Protein AF-0000000086182953 (afdb_homodimer)

Nearest PDB structures (foldseek):
  7ds0-assembly1_A  TM=6.498E-01  e=1.836E-12  Aspergillus oryzae RIB40
  7ds1-assembly1_A  TM=6.537E-01  e=2.726E-12  Aspergillus oryzae RIB40
  7drz-assembly1_A  TM=6.415E-01  e=4.617E-12  Aspergillus oryzae RIB40
  1vkm-assembly1_A  TM=1.948E-01  e=6.658E+00  Thermotoga maritima MSB8
  7ds0-assembly1_A  TM=6.497E-01  e=3.103E-12  Aspergillus oryzae RIB40

InterPro domains:
  IPR002125 Cytidine and deoxycytidylate deaminase domain [PF00383] (14-127)
  IPR002125 Cytidine and deoxycytidylate deaminase domain [PS51747] (12-150)
  IPR016193 Cytidine deaminase-like [SSF53927] (14-157)

Organism: Rhodotorula mucilaginosa (NCBI:txid5537)

Structure (mmCIF, N/CA/C/O backbone):
data_AF-0000000086182953-model_v1
#
loop_
_entity.id
_entity.type
_entity.pdbx_description
1 polymer 'DRAP deaminase'
#
loop_
_atom_site.group_PDB
_atom_site.id
_atom_site.type_symbol
_atom_site.label_atom_id
_atom_site.label_alt_id
_atom_site.label_comp_id
_atom_site.label_asym_id
_atom_site.label_entity_id
_atom_site.label_seq_id
_atom_site.pdbx_PDB_ins_code
_atom_site.Cartn_x
_atom_site.Cartn_y
_atom_site.Cartn_z
_atom_site.occupancy
_atom_site.B_iso_or_equiv
_atom_site.auth_seq_id
_atom_site.auth_comp_id
_atom_site.auth_asym_id
_atom_site.auth_atom_id
_atom_site.pdbx_PDB_model_num
ATOM 1 N N . MET A 1 1 ? -21.422 11.023 -8.141 1 30.59 1 MET A N 1
ATOM 2 C CA . MET A 1 1 ? -20.547 12.062 -8.688 1 30.59 1 MET A CA 1
ATOM 3 C C . MET A 1 1 ? -19.078 11.703 -8.492 1 30.59 1 MET A C 1
ATOM 5 O O . MET A 1 1 ? -18.688 11.297 -7.406 1 30.59 1 MET A O 1
ATOM 9 N N . ALA A 1 2 ? -18.328 11.5 -9.422 1 41.31 2 ALA A N 1
ATOM 10 C CA . ALA A 1 2 ? -16.906 11.164 -9.367 1 41.31 2 ALA A CA 1
ATOM 11 C C . ALA A 1 2 ? -16.172 12.086 -8.391 1 41.31 2 ALA A C 1
ATOM 13 O O . ALA A 1 2 ? -16.469 13.281 -8.305 1 41.31 2 ALA A O 1
ATOM 14 N N . PRO A 1 3 ? -15.688 11.453 -7.328 1 55.66 3 PRO A N 1
ATOM 15 C CA . PRO A 1 3 ? -15.117 12.391 -6.359 1 55.66 3 PRO A CA 1
ATOM 16 C C . PRO A 1 3 ? -14.297 13.492 -7.023 1 55.66 3 PRO A C 1
ATOM 18 O O . PRO A 1 3 ? -13.625 13.25 -8.031 1 55.66 3 PRO A O 1
ATOM 21 N N . HIS A 1 4 ? -14.773 14.734 -7.051 1 68.12 4 HIS A N 1
ATOM 22 C CA . HIS A 1 4 ? -14.062 15.891 -7.586 1 68.12 4 HIS A CA 1
ATOM 23 C C . HIS A 1 4 ? -12.617 15.914 -7.113 1 68.12 4 HIS A C 1
ATOM 25 O O . HIS A 1 4 ? -12.336 15.633 -5.945 1 68.12 4 HIS A O 1
ATOM 31 N N . PRO A 1 5 ? -11.789 16.078 -8.102 1 81.88 5 PRO A N 1
ATOM 32 C CA . PRO A 1 5 ? -10.375 16.156 -7.727 1 81.88 5 PRO A CA 1
ATOM 33 C C . PRO A 1 5 ? -10.102 17.266 -6.711 1 81.88 5 PRO A C 1
ATOM 35 O O . PRO A 1 5 ? -10.812 18.281 -6.688 1 81.88 5 PRO A O 1
ATOM 38 N N . THR A 1 6 ? -9.273 17.141 -5.859 1 88.69 6 THR A N 1
ATOM 39 C CA . THR A 1 6 ? -8.867 18.125 -4.871 1 88.69 6 THR A CA 1
ATOM 40 C C . THR A 1 6 ? -8.25 19.344 -5.555 1 88.69 6 THR A C 1
ATOM 42 O O . THR A 1 6 ? -7.395 19.203 -6.43 1 88.69 6 THR A O 1
ATOM 45 N N . PRO A 1 7 ? -8.75 20.578 -5.273 1 93.94 7 PRO A N 1
ATOM 46 C CA . PRO A 1 7 ? -8.156 21.766 -5.887 1 93.94 7 PRO A CA 1
ATOM 47 C C . PRO A 1 7 ? -6.676 21.938 -5.555 1 93.94 7 PRO A C 1
ATOM 49 O O . PRO A 1 7 ? -6.219 21.469 -4.508 1 93.94 7 PRO A O 1
ATOM 52 N N . THR A 1 8 ? -5.945 22.688 -6.465 1 94.62 8 THR A N 1
ATOM 53 C CA . THR A 1 8 ? -4.52 22.922 -6.273 1 94.62 8 THR A CA 1
ATOM 54 C C . THR A 1 8 ? -4.25 24.391 -5.953 1 94.62 8 THR A C 1
ATOM 56 O O . THR A 1 8 ? -5.09 25.25 -6.219 1 94.62 8 THR A O 1
ATOM 59 N N . THR A 1 9 ? -3.18 24.656 -5.281 1 95.88 9 THR A N 1
ATOM 60 C CA . THR A 1 9 ? -2.693 26.016 -5.062 1 95.88 9 THR A CA 1
ATOM 61 C C . THR A 1 9 ? -1.19 26.109 -5.312 1 95.88 9 THR A C 1
ATOM 63 O O . THR A 1 9 ? -0.458 25.141 -5.055 1 95.88 9 THR A O 1
ATOM 66 N N . SER A 1 10 ? -0.724 27.266 -5.832 1 95 10 SER A N 1
ATOM 67 C CA . SER A 1 10 ? 0.688 27.469 -6.137 1 95 10 SER A CA 1
ATOM 68 C C . SER A 1 10 ? 1.216 28.75 -5.5 1 95 10 SER A C 1
ATOM 70 O O . SER A 1 10 ? 2.281 29.234 -5.875 1 95 10 SER A O 1
ATOM 72 N N . ALA A 1 11 ? 0.406 29.312 -4.598 1 95.19 11 ALA A N 1
ATOM 73 C CA . ALA A 1 11 ? 0.89 30.516 -3.936 1 95.19 11 ALA A CA 1
ATOM 74 C C . ALA A 1 11 ? 2.23 30.266 -3.248 1 95.19 11 ALA A C 1
ATOM 76 O O . ALA A 1 11 ? 2.412 29.234 -2.588 1 95.19 11 ALA A O 1
ATOM 77 N N . PRO A 1 12 ? 3.176 31.172 -3.387 1 94.88 12 PRO A N 1
ATOM 78 C CA . PRO A 1 12 ? 4.539 30.953 -2.891 1 94.88 12 PRO A CA 1
ATOM 79 C C . PRO A 1 12 ? 4.578 30.641 -1.398 1 94.88 12 PRO A C 1
ATOM 81 O O . PRO A 1 12 ? 5.418 29.859 -0.954 1 94.88 12 PRO A O 1
ATOM 84 N N . GLU A 1 13 ? 3.701 31.25 -0.616 1 95 13 GLU A N 1
ATOM 85 C CA . GLU A 1 13 ? 3.699 31 0.822 1 95 13 GLU A CA 1
ATOM 86 C C . GLU A 1 13 ? 3.352 29.531 1.125 1 95 13 GLU A C 1
ATOM 88 O O . GLU A 1 13 ? 3.912 28.938 2.045 1 95 13 GLU A O 1
ATOM 93 N N . HIS A 1 14 ? 2.402 29 0.358 1 96.94 14 HIS A N 1
ATOM 94 C CA . HIS A 1 14 ? 2.01 27.609 0.569 1 96.94 14 HIS A CA 1
ATOM 95 C C . HIS A 1 14 ? 3.121 26.656 0.148 1 96.94 14 HIS A C 1
ATOM 97 O O . HIS A 1 14 ? 3.342 25.625 0.796 1 96.94 14 HIS A O 1
ATOM 103 N N . VAL A 1 15 ? 3.809 27.031 -0.915 1 96.5 15 VAL A N 1
ATOM 104 C CA . VAL A 1 15 ? 4.949 26.234 -1.362 1 96.5 15 VAL A CA 1
ATOM 105 C C . VAL A 1 15 ? 6.035 26.234 -0.29 1 96.5 15 VAL A C 1
ATOM 107 O O . VAL A 1 15 ? 6.613 25.188 0.021 1 96.5 15 VAL A O 1
ATOM 110 N N . ARG A 1 16 ? 6.266 27.375 0.286 1 96.25 16 ARG A N 1
ATOM 111 C CA . ARG A 1 16 ? 7.277 27.516 1.331 1 96.25 16 ARG A CA 1
ATOM 112 C C . ARG A 1 16 ? 6.945 26.625 2.529 1 96.25 16 ARG A C 1
ATOM 114 O O . ARG A 1 16 ? 7.801 25.891 3.023 1 96.25 16 ARG A O 1
ATOM 121 N N . TYR A 1 17 ? 5.723 26.641 3.031 1 97.5 17 TYR A N 1
ATOM 122 C CA . TYR A 1 17 ? 5.328 25.844 4.199 1 97.5 17 TYR A CA 1
ATOM 123 C C . TYR A 1 17 ? 5.332 24.359 3.879 1 97.5 17 TYR A C 1
ATOM 125 O O . TYR A 1 17 ? 5.648 23.531 4.738 1 97.5 17 TYR A O 1
ATOM 133 N N . MET A 1 18 ? 5 24 2.607 1 97.94 18 MET A N 1
ATOM 1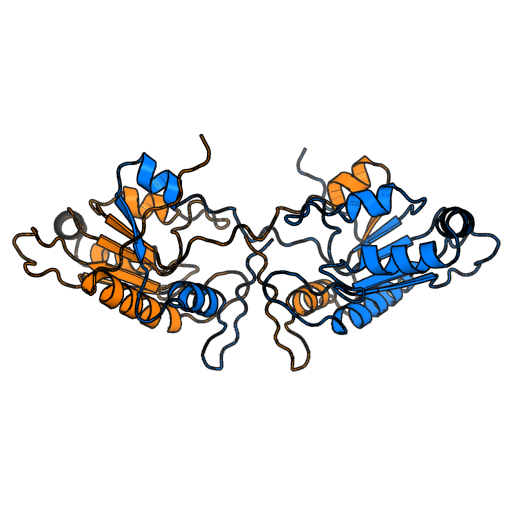34 C CA . MET A 1 18 ? 5.039 22.594 2.223 1 97.94 18 MET A CA 1
ATOM 135 C C . MET A 1 18 ? 6.473 22.062 2.201 1 97.94 18 MET A C 1
ATOM 137 O O . MET A 1 18 ? 6.734 20.938 2.623 1 97.94 18 MET A O 1
ATOM 141 N N . ARG A 1 19 ? 7.371 22.906 1.771 1 96.88 19 ARG A N 1
ATOM 142 C CA . ARG A 1 19 ? 8.773 22.516 1.776 1 96.88 19 ARG A CA 1
ATOM 143 C C . ARG A 1 19 ? 9.297 22.359 3.201 1 96.88 19 ARG A C 1
ATOM 145 O O . ARG A 1 19 ? 10.133 21.484 3.473 1 96.88 19 ARG A O 1
ATOM 152 N N . LEU A 1 20 ? 8.828 23.219 4.07 1 97.56 20 LEU A N 1
ATOM 153 C CA . LEU A 1 20 ? 9.164 23.062 5.48 1 97.56 20 LEU A CA 1
ATOM 154 C C . LEU A 1 20 ? 8.625 21.734 6.016 1 97.56 20 LEU A C 1
ATOM 156 O O . LEU A 1 20 ? 9.328 21.016 6.734 1 97.56 20 LEU A O 1
ATOM 160 N N . ALA A 1 21 ? 7.371 21.406 5.66 1 98.31 21 ALA A N 1
ATOM 161 C CA . ALA A 1 21 ? 6.789 20.125 6.059 1 98.31 21 ALA A CA 1
ATOM 162 C C . ALA A 1 21 ? 7.602 18.969 5.5 1 98.31 21 ALA A C 1
ATOM 164 O O . ALA A 1 21 ? 7.828 17.969 6.191 1 98.31 21 ALA A O 1
ATOM 165 N N . LEU A 1 22 ? 8.055 19.094 4.262 1 96.38 22 LEU A N 1
ATOM 166 C CA . LEU A 1 22 ? 8.859 18.062 3.627 1 96.38 22 LEU A CA 1
ATOM 167 C C . LEU A 1 22 ? 10.18 17.875 4.359 1 96.38 22 LEU A C 1
ATOM 169 O O . LEU A 1 22 ? 10.641 16.75 4.543 1 96.38 22 LEU A O 1
ATOM 173 N N . ALA A 1 23 ? 10.773 19 4.789 1 96.06 23 ALA A N 1
ATOM 174 C CA . ALA A 1 23 ? 11.984 18.922 5.594 1 96.06 23 ALA A CA 1
ATOM 175 C C . ALA A 1 23 ? 11.734 18.188 6.902 1 96.06 23 ALA A C 1
ATOM 177 O O . ALA A 1 23 ? 12.578 17.406 7.355 1 96.06 23 ALA A O 1
ATOM 178 N N . GLU A 1 24 ? 10.586 18.375 7.531 1 97.06 24 GLU A N 1
ATOM 179 C CA . GLU A 1 24 ? 10.219 17.641 8.734 1 97.06 24 GLU A CA 1
ATOM 180 C C . GLU A 1 24 ? 10.086 16.141 8.453 1 97.06 24 GLU A C 1
ATOM 182 O O . GLU A 1 24 ? 10.562 15.32 9.234 1 97.06 24 GLU A O 1
ATOM 187 N N . ALA A 1 25 ? 9.453 15.836 7.34 1 95.5 25 ALA A N 1
ATOM 188 C CA . ALA A 1 25 ? 9.242 14.43 6.977 1 95.5 25 ALA A CA 1
ATOM 189 C C . ALA A 1 25 ? 10.57 13.672 6.934 1 95.5 25 ALA A C 1
ATOM 191 O O . ALA A 1 25 ? 10.633 12.508 7.32 1 95.5 25 ALA A O 1
ATOM 192 N N . ARG A 1 26 ? 11.594 14.305 6.555 1 92.25 26 ARG A N 1
ATOM 193 C CA . ARG A 1 26 ? 12.898 13.688 6.355 1 92.25 26 ARG A CA 1
ATOM 194 C C . ARG A 1 26 ? 13.547 13.344 7.688 1 92.25 26 ARG A C 1
ATOM 196 O O . ARG A 1 26 ? 14.523 12.586 7.734 1 92.25 26 ARG A O 1
ATOM 203 N N . LYS A 1 27 ? 13.008 13.867 8.711 1 93.44 27 LYS A N 1
ATOM 204 C CA . LYS A 1 27 ? 13.531 13.555 10.039 1 93.44 27 LYS A CA 1
ATOM 205 C C . LYS A 1 27 ? 12.992 12.211 10.539 1 93.44 27 LYS A C 1
ATOM 207 O O . LYS A 1 27 ? 13.508 11.656 11.516 1 93.44 27 LYS A O 1
ATOM 212 N N . SER A 1 28 ? 11.984 11.703 9.867 1 91.31 28 SER A N 1
ATOM 213 C CA . SER A 1 28 ? 11.352 10.453 10.281 1 91.31 28 SER A CA 1
ATOM 214 C C . SER A 1 28 ? 12.266 9.258 10.008 1 91.31 28 SER A C 1
ATOM 216 O O . SER A 1 28 ? 12.938 9.203 8.977 1 91.31 28 SER A O 1
ATOM 218 N N . ILE A 1 29 ? 12.281 8.344 10.969 1 81.62 29 ILE A N 1
ATOM 219 C CA . ILE A 1 29 ? 12.953 7.066 10.727 1 81.62 29 ILE A CA 1
ATOM 220 C C . ILE A 1 29 ? 12.031 6.145 9.93 1 81.62 29 ILE A C 1
ATOM 222 O O . ILE A 1 29 ? 10.945 5.793 10.383 1 81.62 29 ILE A O 1
ATOM 226 N N . PRO A 1 30 ? 12.5 5.867 8.766 1 76.88 30 PRO A N 1
ATOM 227 C CA . PRO A 1 30 ? 11.641 5.02 7.934 1 76.88 30 PRO A CA 1
ATOM 228 C C . PRO A 1 30 ? 11.398 3.643 8.547 1 76.88 30 PRO A C 1
ATOM 230 O O . PRO A 1 30 ? 12.305 3.066 9.156 1 76.88 30 PRO A O 1
ATOM 233 N N . VAL A 1 31 ? 10.172 3.178 8.492 1 68 31 VAL A N 1
ATOM 234 C CA . VAL A 1 31 ? 9.789 1.813 8.844 1 68 31 VAL A CA 1
ATOM 235 C C . VAL A 1 31 ? 8.938 1.211 7.734 1 68 31 VAL A C 1
ATOM 237 O O . VAL A 1 31 ? 8.328 1.938 6.941 1 68 31 VAL A O 1
ATOM 240 N N . GLU A 1 32 ? 8.805 0.001 7.688 1 60.97 32 GLU A N 1
ATOM 241 C CA . GLU A 1 32 ? 8.156 -0.699 6.582 1 60.97 32 GLU A CA 1
ATOM 242 C C . GLU A 1 32 ? 6.641 -0.534 6.637 1 60.97 32 GLU A C 1
ATOM 244 O O . GLU A 1 32 ? 5.965 -0.609 5.609 1 60.97 32 GLU A O 1
ATOM 249 N N . THR A 1 33 ? 6.145 -0.276 7.719 1 62.56 33 THR A N 1
ATOM 250 C CA . THR A 1 33 ? 4.703 -0.397 7.91 1 62.56 33 THR A CA 1
ATOM 251 C C . THR A 1 33 ? 4.055 0.98 8.016 1 62.56 33 THR A C 1
ATOM 253 O O . THR A 1 33 ? 2.871 1.092 8.336 1 62.56 33 THR A O 1
ATOM 256 N N . ALA A 1 34 ? 4.871 2.004 7.793 1 74.44 34 ALA A N 1
ATOM 257 C CA . ALA A 1 34 ? 4.324 3.348 7.961 1 74.44 34 ALA A CA 1
ATOM 258 C C . ALA A 1 34 ? 5.055 4.352 7.07 1 74.44 34 ALA A C 1
ATOM 260 O O . ALA A 1 34 ? 6.254 4.207 6.816 1 74.44 34 ALA A O 1
ATOM 261 N N . PHE A 1 35 ? 4.344 5.324 6.68 1 80.75 35 PHE A N 1
ATOM 262 C CA . PHE A 1 35 ? 4.938 6.371 5.855 1 80.75 35 PHE A CA 1
ATOM 263 C C . PHE A 1 35 ? 5.723 7.355 6.715 1 80.75 35 PHE A C 1
ATOM 265 O O . PHE A 1 35 ? 5.41 7.547 7.891 1 80.75 35 PHE A O 1
ATOM 272 N N . CYS A 1 36 ? 6.723 7.977 6.09 1 87.12 36 CYS A N 1
ATOM 273 C CA . CYS A 1 36 ? 7.391 9.141 6.648 1 87.12 36 CYS A CA 1
ATOM 274 C C . CYS A 1 36 ? 6.711 10.43 6.191 1 87.12 36 CYS A C 1
ATOM 276 O O . CYS A 1 36 ? 6.84 10.828 5.035 1 87.12 36 CYS A O 1
ATOM 278 N N . VAL A 1 37 ? 6.031 11.078 7.086 1 93.75 37 VAL A N 1
ATOM 279 C CA . VAL A 1 37 ? 5.238 12.266 6.785 1 93.75 37 VAL A CA 1
ATOM 280 C C . VAL A 1 37 ? 5.711 13.43 7.648 1 93.75 37 VAL A C 1
ATOM 282 O O . VAL A 1 37 ? 6.207 13.234 8.758 1 93.75 37 VAL A O 1
ATOM 285 N N . GLY A 1 38 ? 5.645 14.641 7.098 1 97.81 38 GLY A N 1
ATOM 286 C CA . GLY A 1 38 ? 5.859 15.867 7.844 1 97.81 38 GLY A CA 1
ATOM 287 C C . GLY A 1 38 ? 4.641 16.766 7.879 1 97.81 38 GLY A C 1
ATOM 288 O O . GLY A 1 38 ? 3.809 16.734 6.969 1 97.81 38 GLY A O 1
ATOM 289 N N . ALA A 1 39 ? 4.555 17.609 8.938 1 98.75 39 ALA A N 1
ATOM 290 C CA . ALA A 1 39 ? 3.434 18.531 9.094 1 98.75 39 ALA A CA 1
ATOM 291 C C . ALA A 1 39 ? 3.895 19.859 9.688 1 98.75 39 ALA A C 1
ATOM 293 O O . ALA A 1 39 ? 4.836 19.891 10.484 1 98.75 39 ALA A O 1
ATOM 294 N N . VAL A 1 40 ? 3.24 20.938 9.312 1 98.69 40 VAL A N 1
ATOM 295 C CA . VAL A 1 40 ? 3.436 22.281 9.836 1 98.69 40 VAL A CA 1
ATOM 296 C C . VAL A 1 40 ? 2.082 22.938 10.102 1 98.69 40 VAL A C 1
ATOM 298 O O . VAL A 1 40 ? 1.182 22.875 9.258 1 98.69 40 VAL A O 1
ATOM 301 N N . ILE A 1 41 ? 1.917 23.453 11.234 1 98.19 41 ILE A N 1
ATOM 302 C CA . ILE A 1 41 ? 0.717 24.219 11.547 1 98.19 41 ILE A CA 1
ATOM 303 C C . ILE A 1 41 ? 1.055 25.719 11.586 1 98.19 41 ILE A C 1
ATOM 305 O O . ILE A 1 41 ? 2.002 26.125 12.258 1 98.19 41 ILE A O 1
ATOM 309 N N . VAL A 1 42 ? 0.269 26.5 10.859 1 97.31 42 VAL A N 1
ATOM 310 C CA . VAL A 1 42 ? 0.495 27.938 10.727 1 97.31 42 VAL A CA 1
ATOM 311 C C . VAL A 1 42 ? -0.723 28.703 11.242 1 97.31 42 VAL A C 1
ATOM 313 O O . VAL A 1 42 ? -1.863 28.344 10.938 1 97.31 42 VAL A O 1
ATOM 316 N N . SER A 1 43 ? -0.506 29.75 11.992 1 95 43 SER A N 1
ATOM 317 C CA . SER A 1 43 ? -1.589 30.547 12.562 1 95 43 SER A CA 1
ATOM 318 C C . SER A 1 43 ? -2.393 31.25 11.477 1 95 43 SER A C 1
ATOM 320 O O . SER A 1 43 ? -1.892 31.469 10.375 1 95 43 SER A O 1
ATOM 322 N N . SER A 1 44 ? -3.566 31.562 11.797 1 92.62 44 SER A N 1
ATOM 323 C CA . SER A 1 44 ? -4.406 32.344 10.883 1 92.62 44 SER A CA 1
ATOM 324 C C . SER A 1 44 ? -3.805 33.719 10.594 1 92.62 44 SER A C 1
ATOM 326 O O . SER A 1 44 ? -3.285 34.375 11.5 1 92.62 44 SER A O 1
ATOM 328 N N . PRO A 1 45 ? -3.869 34.094 9.305 1 87 45 PRO A N 1
ATOM 329 C CA . PRO A 1 45 ? -3.387 35.438 9.008 1 87 45 PRO A CA 1
ATOM 330 C C . PRO A 1 45 ? -4.207 36.531 9.695 1 87 45 PRO A C 1
ATOM 332 O O . PRO A 1 45 ? -3.742 37.656 9.836 1 87 45 PRO A O 1
ATOM 335 N N . THR A 1 46 ? -5.449 36.156 10.078 1 80.56 46 THR A N 1
ATOM 336 C CA . THR A 1 46 ? -6.328 37.156 10.688 1 80.56 46 THR A CA 1
ATOM 337 C C . THR A 1 46 ? -6.328 37.031 12.203 1 80.56 46 THR A C 1
ATOM 339 O O . THR A 1 46 ? -7.074 37.719 12.891 1 80.56 46 THR A O 1
ATOM 342 N N . HIS A 1 47 ? -5.465 36.156 12.625 1 73 47 HIS A N 1
ATOM 343 C CA . HIS A 1 47 ? -5.398 36 14.078 1 73 47 HIS A CA 1
ATOM 344 C C . HIS A 1 47 ? -4.781 37.25 14.727 1 73 47 HIS A C 1
ATOM 346 O O . HIS A 1 47 ? -3.754 37.75 14.266 1 73 47 HIS A O 1
ATOM 352 N N . PRO A 1 48 ? -5.402 37.688 15.695 1 68.38 48 PRO A N 1
ATOM 353 C CA . PRO A 1 48 ? -4.957 38.969 16.281 1 68.38 48 PRO A CA 1
ATOM 354 C C . PRO A 1 48 ? -3.523 38.906 16.797 1 68.38 48 PRO A C 1
ATOM 356 O O . PRO A 1 48 ? -2.801 39.906 16.75 1 68.38 48 PRO A O 1
ATOM 359 N N . THR A 1 49 ? -3.066 37.844 17.297 1 62 49 THR A N 1
ATOM 360 C CA . THR A 1 49 ? -1.759 37.781 17.953 1 62 49 THR A CA 1
ATOM 361 C C . THR A 1 49 ? -0.725 37.156 17.016 1 62 49 THR A C 1
ATOM 363 O O . THR A 1 49 ? 0.435 36.969 17.391 1 62 49 THR A O 1
ATOM 366 N N . SER A 1 50 ? -1.057 36.812 15.852 1 60.59 50 SER A N 1
ATOM 367 C CA . SER A 1 50 ? -0.142 36.094 14.961 1 60.59 50 SER A CA 1
ATOM 368 C C . SER A 1 50 ? -0.14 36.75 13.57 1 60.59 50 SER A C 1
ATOM 370 O O . SER A 1 50 ? -0.005 36.031 12.562 1 60.59 50 SER A O 1
ATOM 372 N N . SER A 1 51 ? -0.379 37.938 13.422 1 67.5 51 SER A N 1
ATOM 373 C CA . SER A 1 51 ? -0.247 38.625 12.156 1 67.5 51 SER A CA 1
ATOM 374 C C . SER A 1 51 ? 1.106 39.344 12.047 1 67.5 51 SER A C 1
ATOM 376 O O . SER A 1 51 ? 1.49 40.094 12.938 1 67.5 51 SER A O 1
ATOM 378 N N . PRO A 1 52 ? 1.965 38.75 10.945 1 78.12 52 PRO A N 1
ATOM 379 C CA . PRO A 1 52 ? 1.582 37.812 9.891 1 78.12 52 PRO A CA 1
ATOM 380 C C . PRO A 1 52 ? 1.542 36.375 10.367 1 78.12 52 PRO A C 1
ATOM 382 O O . PRO A 1 52 ? 1.913 36.094 11.508 1 78.12 52 PRO A O 1
ATOM 385 N N . SER A 1 53 ? 1.049 35.469 9.547 1 88.06 53 SER A N 1
ATOM 386 C CA . SER A 1 53 ? 0.949 34.062 9.906 1 88.06 53 SER A CA 1
ATOM 387 C C . SER A 1 53 ? 2.285 33.5 10.406 1 88.06 53 SER A C 1
ATOM 389 O O . SER A 1 53 ? 3.34 33.875 9.875 1 88.06 53 SER A O 1
ATOM 391 N N . THR A 1 54 ? 2.289 32.875 11.539 1 92.31 54 THR A N 1
ATOM 392 C CA . THR A 1 54 ? 3.49 32.25 12.102 1 92.31 54 THR A CA 1
ATOM 393 C C . THR A 1 54 ? 3.32 30.75 12.234 1 92.31 54 THR A C 1
ATOM 395 O O . THR A 1 54 ? 2.195 30.25 12.336 1 92.31 54 THR A O 1
ATOM 398 N N . VAL A 1 55 ? 4.477 30.062 12.195 1 96.19 55 VAL A N 1
ATOM 399 C CA . VAL A 1 55 ? 4.48 28.625 12.445 1 96.19 55 VAL A CA 1
ATOM 400 C C . VAL A 1 55 ? 4.223 28.359 13.93 1 96.19 55 VAL A C 1
ATOM 402 O O . VAL A 1 55 ? 4.965 28.828 14.789 1 96.19 55 VAL A O 1
ATOM 405 N N . LEU A 1 56 ? 3.176 27.641 14.203 1 95.12 56 LEU A N 1
ATOM 406 C CA . LEU A 1 56 ? 2.814 27.328 15.578 1 95.12 56 LEU A CA 1
ATOM 407 C C . LEU A 1 56 ? 3.537 26.078 16.062 1 95.12 56 LEU A C 1
ATOM 409 O O . LEU A 1 56 ? 3.969 26.016 17.219 1 95.12 56 LEU A O 1
ATOM 413 N N . ALA A 1 57 ? 3.668 25.109 15.25 1 97.19 57 ALA A N 1
ATOM 414 C CA . ALA A 1 57 ? 4.312 23.844 15.578 1 97.19 57 ALA A CA 1
ATOM 415 C C . ALA A 1 57 ? 4.613 23.031 14.312 1 97.19 57 ALA A C 1
ATOM 417 O O . ALA A 1 57 ? 4.02 23.281 13.258 1 97.19 57 ALA A O 1
ATOM 418 N N . THR A 1 58 ? 5.57 22.188 14.414 1 98.31 58 THR A N 1
ATOM 419 C CA . THR A 1 58 ? 5.887 21.188 13.391 1 98.31 58 THR A CA 1
ATOM 420 C C . THR A 1 58 ? 5.805 19.781 13.953 1 98.31 58 THR A C 1
ATOM 422 O O . THR A 1 58 ? 5.781 19.594 15.172 1 98.31 58 THR A O 1
ATOM 425 N N . GLY A 1 59 ? 5.672 18.812 13.078 1 98.38 59 GLY A N 1
ATOM 426 C CA . GLY A 1 59 ? 5.695 17.406 13.453 1 98.38 59 GLY A CA 1
ATOM 427 C C . GLY A 1 59 ? 6.148 16.5 12.328 1 98.38 59 GLY A C 1
ATOM 428 O O . GLY A 1 59 ? 6.094 16.875 11.156 1 98.38 59 GLY A O 1
ATOM 429 N N . TYR A 1 60 ? 6.688 15.359 12.703 1 97.56 60 TYR A N 1
ATOM 430 C CA . TYR A 1 60 ? 7.023 14.32 11.734 1 97.56 60 TYR A CA 1
ATOM 431 C C . TYR A 1 60 ? 6.719 12.938 12.297 1 97.56 60 TYR A C 1
ATOM 433 O O . TYR A 1 60 ? 6.539 12.773 13.508 1 97.56 60 TYR A O 1
ATOM 441 N N . SER A 1 61 ? 6.551 12.008 11.367 1 93.81 61 SER A N 1
ATOM 442 C CA . SER A 1 61 ? 6.168 10.648 11.742 1 93.81 61 SER A CA 1
ATOM 443 C C . SER A 1 61 ? 7.105 10.078 12.805 1 93.81 61 SER A C 1
ATOM 445 O O . SER A 1 61 ? 8.328 10.125 12.648 1 93.81 61 SER A O 1
ATOM 447 N N . ARG A 1 62 ? 6.48 9.633 13.961 1 92.94 62 ARG A N 1
ATOM 448 C CA . ARG A 1 62 ? 7.152 8.922 15.039 1 92.94 62 ARG A CA 1
ATOM 449 C C . ARG A 1 62 ? 8.117 9.844 15.781 1 92.94 62 ARG A C 1
ATOM 451 O O . ARG A 1 62 ? 9.117 9.391 16.328 1 92.94 62 ARG A O 1
ATOM 458 N N . GLU A 1 63 ? 7.879 11.117 15.695 1 96.19 63 GLU A N 1
ATOM 459 C CA . GLU A 1 63 ? 8.625 12.07 16.516 1 96.19 63 GLU A CA 1
ATOM 460 C C . GLU A 1 63 ? 8.383 11.828 18 1 96.19 63 GLU A C 1
ATOM 462 O O . GLU A 1 63 ? 9.328 11.867 18.797 1 96.19 63 GLU A O 1
ATOM 467 N N . LEU A 1 64 ? 7.156 11.703 18.391 1 93.75 64 LEU A N 1
ATOM 468 C CA . LEU A 1 64 ? 6.766 11.367 19.766 1 93.75 64 LEU A CA 1
ATOM 469 C C . LEU A 1 64 ? 6.637 9.859 19.938 1 93.75 64 LEU A C 1
ATOM 471 O O . LEU A 1 64 ? 6.547 9.117 18.953 1 93.75 64 LEU A O 1
ATOM 475 N N . PRO A 1 65 ? 6.68 9.336 21.078 1 91.81 65 PRO A N 1
ATOM 476 C CA . PRO A 1 65 ? 6.66 7.895 21.297 1 91.81 65 PRO A CA 1
ATOM 477 C C . PRO A 1 65 ? 5.457 7.211 20.656 1 91.81 65 PRO A C 1
ATOM 479 O O . PRO A 1 65 ? 4.352 7.762 20.656 1 91.81 65 PRO A O 1
ATOM 482 N N . GLY A 1 66 ? 5.719 5.988 20.141 1 86.12 66 GLY A N 1
ATOM 483 C CA . GLY A 1 66 ? 4.691 5.207 19.469 1 86.12 66 GLY A CA 1
ATOM 484 C C . GLY A 1 66 ? 4.613 5.477 17.969 1 86.12 66 GLY A C 1
ATOM 485 O O . GLY A 1 66 ? 5.461 6.176 17.422 1 86.12 66 GLY A O 1
ATOM 486 N N . ASN A 1 67 ? 3.592 4.875 17.312 1 86.25 67 ASN A N 1
ATOM 487 C CA . ASN A 1 67 ? 3.359 5.117 15.891 1 86.25 67 ASN A CA 1
ATOM 488 C C . ASN A 1 67 ? 2.549 6.395 15.664 1 86.25 67 ASN A C 1
ATOM 490 O O . ASN A 1 67 ? 1.467 6.352 15.078 1 86.25 67 ASN A O 1
ATOM 494 N N . THR A 1 68 ? 3.184 7.426 16.109 1 94 68 THR A N 1
ATOM 495 C CA . THR A 1 68 ? 2.508 8.711 16.031 1 94 68 THR A CA 1
ATOM 496 C C . THR A 1 68 ? 2.66 9.305 14.625 1 94 68 THR A C 1
ATOM 498 O O . THR A 1 68 ? 3.725 9.195 14.016 1 94 68 THR A O 1
ATOM 501 N N . HIS A 1 69 ? 1.613 9.867 14.156 1 95.56 69 HIS A N 1
ATOM 502 C CA . HIS A 1 69 ? 1.646 10.516 12.852 1 95.56 69 HIS A CA 1
ATOM 503 C C . HIS A 1 69 ? 2.105 11.961 12.969 1 95.56 69 HIS A C 1
ATOM 505 O O . HIS A 1 69 ? 2.078 12.539 14.055 1 95.56 69 HIS A O 1
ATOM 511 N N . ALA A 1 70 ? 2.553 12.531 11.859 1 97.69 70 ALA A N 1
ATOM 512 C CA . ALA A 1 70 ? 3.107 13.875 11.805 1 97.69 70 ALA A CA 1
ATOM 513 C C . ALA A 1 70 ? 2.102 14.906 12.312 1 97.69 70 ALA A C 1
ATOM 515 O O . ALA A 1 70 ? 2.441 15.773 13.125 1 97.69 70 ALA A O 1
ATOM 516 N N . GLU A 1 71 ? 0.848 14.875 11.789 1 98.12 71 GLU A N 1
ATOM 517 C CA . GLU A 1 71 ? -0.204 15.797 12.195 1 98.12 71 GLU A CA 1
ATOM 518 C C . GLU A 1 71 ? -0.476 15.703 13.695 1 98.12 71 GLU A C 1
ATOM 520 O O . GLU A 1 71 ? -0.636 16.719 14.367 1 98.12 71 GLU A O 1
ATOM 525 N N . GLN A 1 72 ? -0.515 14.445 14.203 1 97 72 GLN A N 1
ATOM 526 C CA . GLN A 1 72 ? -0.693 14.203 15.633 1 97 72 GLN A CA 1
ATOM 527 C C . GLN A 1 72 ? 0.424 14.852 16.438 1 97 72 GLN A C 1
ATOM 529 O O . GLN A 1 72 ? 0.161 15.516 17.453 1 97 72 GLN A O 1
ATOM 534 N N . CYS A 1 73 ? 1.641 14.664 16.047 1 97.56 73 CYS A N 1
ATOM 535 C CA . CYS A 1 73 ? 2.789 15.219 16.75 1 97.56 73 CYS A CA 1
ATOM 536 C C . CYS A 1 73 ? 2.713 16.734 16.812 1 97.56 73 CYS A C 1
ATOM 538 O O . CYS A 1 73 ? 2.938 17.344 17.859 1 97.56 73 CYS A O 1
ATOM 540 N N . ALA A 1 74 ? 2.418 17.391 15.703 1 97.88 74 ALA A N 1
ATOM 541 C CA . ALA A 1 74 ? 2.312 18.844 15.664 1 97.88 74 ALA A CA 1
ATOM 542 C C . ALA A 1 74 ? 1.215 19.344 16.594 1 97.88 74 ALA A C 1
ATOM 544 O O . ALA A 1 74 ? 1.429 20.281 17.375 1 97.88 74 ALA A O 1
ATOM 545 N N . LEU A 1 75 ? 0.062 18.703 16.531 1 97.25 75 LEU A N 1
ATOM 546 C CA . LEU A 1 75 ? -1.077 19.109 17.344 1 97.25 75 LEU A CA 1
ATOM 547 C C . LEU A 1 75 ? -0.787 18.906 18.828 1 97.25 75 LEU A C 1
ATOM 549 O O . LEU A 1 75 ? -1.136 19.75 19.656 1 97.25 75 LEU A O 1
ATOM 553 N N . ASP A 1 76 ? -0.162 17.781 19.188 1 95.69 76 ASP A N 1
ATOM 554 C CA . ASP A 1 76 ? 0.138 17.469 20.578 1 95.69 76 ASP A CA 1
ATOM 555 C C . ASP A 1 76 ? 1.099 18.484 21.188 1 95.69 76 ASP A C 1
ATOM 557 O O . ASP A 1 76 ? 1.009 18.812 22.375 1 95.69 76 ASP A O 1
ATOM 561 N N . LYS A 1 77 ? 2.008 18.969 20.422 1 95.19 77 LYS A N 1
ATOM 562 C CA . LYS A 1 77 ? 2.951 19.984 20.891 1 95.19 77 LYS A CA 1
ATOM 563 C C . LYS A 1 77 ? 2.236 21.297 21.234 1 95.19 77 LYS A C 1
ATOM 565 O O . LYS A 1 77 ? 2.629 22 22.156 1 95.19 77 LYS A O 1
ATOM 570 N N . ILE A 1 78 ? 1.204 21.641 20.453 1 94.38 78 ILE A N 1
ATOM 571 C CA . ILE A 1 78 ? 0.429 22.844 20.703 1 94.38 78 ILE A CA 1
ATOM 572 C C . ILE A 1 78 ? -0.428 22.656 21.953 1 94.38 78 ILE A C 1
ATOM 574 O O . ILE A 1 78 ? -0.53 23.547 22.797 1 94.38 78 ILE A O 1
ATOM 578 N N . LYS A 1 79 ? -1.037 21.516 22.078 1 90.75 79 LYS A N 1
ATOM 579 C CA . LYS A 1 79 ? -1.897 21.234 23.234 1 90.75 79 LYS A CA 1
ATOM 580 C C . LYS A 1 79 ? -1.098 21.219 24.531 1 90.75 79 LYS A C 1
ATOM 582 O O . LYS A 1 79 ? -1.635 21.531 25.594 1 90.75 79 LYS A O 1
ATOM 587 N N . GLY A 1 80 ? 0.149 20.797 24.422 1 84.38 80 GLY A N 1
ATOM 588 C CA . GLY A 1 80 ? 1.016 20.781 25.594 1 84.38 80 GLY A CA 1
ATOM 589 C C . GLY A 1 80 ? 1.211 22.156 26.203 1 84.38 80 GLY A C 1
ATOM 590 O O . GLY A 1 80 ? 1.583 22.266 27.375 1 84.38 80 GLY A O 1
ATOM 591 N N . GLN A 1 81 ? 0.992 23.172 25.438 1 77.75 81 GLN A N 1
ATOM 592 C CA . GLN A 1 81 ? 1.154 24.547 25.922 1 77.75 81 GLN A CA 1
ATOM 593 C C . GLN A 1 81 ? -0.085 25 26.688 1 77.75 81 GLN A C 1
ATOM 595 O O . GLN A 1 81 ? -0.084 26.078 27.297 1 77.75 81 GLN A O 1
ATOM 600 N N . GLY A 1 82 ? -1.167 24.188 26.875 1 76.5 82 GLY A N 1
ATOM 601 C CA . GLY A 1 82 ? -2.428 24.453 27.547 1 76.5 82 GLY A CA 1
ATOM 602 C C . GLY A 1 82 ? -3.629 24.344 26.625 1 76.5 82 GLY A C 1
ATOM 603 O O . GLY A 1 82 ? -3.65 24.953 25.547 1 76.5 82 GLY A O 1
ATOM 604 N N . PRO A 1 83 ? -4.59 23.484 26.969 1 68.38 83 PRO A N 1
ATOM 605 C CA . PRO A 1 83 ? -5.711 23.172 26.078 1 68.38 83 PRO A CA 1
ATOM 606 C C . PRO A 1 83 ? -6.477 24.422 25.641 1 68.38 83 PRO A C 1
ATOM 608 O O . PRO A 1 83 ? -6.773 24.578 24.453 1 68.38 83 PRO A O 1
ATOM 611 N N . ALA A 1 84 ? -6.91 25.25 26.594 1 70.62 84 ALA A N 1
ATOM 612 C CA . ALA A 1 84 ? -7.648 26.453 26.25 1 70.62 84 ALA A CA 1
ATOM 613 C C . ALA A 1 84 ? -6.84 27.344 25.312 1 70.62 84 ALA A C 1
ATOM 615 O O . ALA A 1 84 ? -7.375 27.875 24.328 1 70.62 84 ALA A O 1
ATOM 616 N N . ALA A 1 85 ? -5.613 27.391 25.547 1 74.88 85 ALA A N 1
ATOM 617 C CA . ALA A 1 85 ? -4.727 28.203 24.719 1 74.88 85 ALA A CA 1
ATOM 618 C C .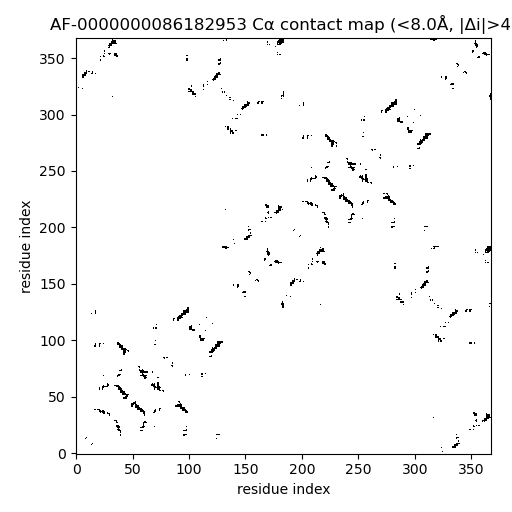 ALA A 1 85 ? -4.551 27.578 23.328 1 74.88 85 ALA A C 1
ATOM 620 O O . ALA A 1 85 ? -4.496 28.297 22.328 1 74.88 85 ALA A O 1
ATOM 621 N N . ALA A 1 86 ? -4.773 26.328 23.297 1 86.69 86 ALA A N 1
ATOM 622 C CA . ALA A 1 86 ? -4.586 25.625 22.031 1 86.69 86 ALA A CA 1
ATOM 623 C C . ALA A 1 86 ? -5.75 25.875 21.078 1 86.69 86 ALA A C 1
ATOM 625 O O . ALA A 1 86 ? -5.543 26.109 19.891 1 86.69 86 ALA A O 1
ATOM 626 N N . ASP A 1 87 ? -6.961 25.875 21.625 1 88.31 87 ASP A N 1
ATOM 627 C CA . ASP A 1 87 ? -8.141 26.109 20.797 1 88.31 87 ASP A CA 1
ATOM 628 C C . ASP A 1 87 ? -8.109 27.5 20.172 1 88.31 87 ASP A C 1
ATOM 630 O O . ASP A 1 87 ? -8.453 27.688 19 1 88.31 87 ASP A O 1
ATOM 634 N N . ASP A 1 88 ? -7.719 28.406 20.969 1 88.44 88 ASP A N 1
ATOM 635 C CA . ASP A 1 88 ? -7.664 29.781 20.5 1 88.44 88 ASP A CA 1
ATOM 636 C C . ASP A 1 88 ? -6.609 29.938 19.406 1 88.44 88 ASP A C 1
ATOM 638 O O . ASP A 1 88 ? -6.871 30.562 18.375 1 88.44 88 ASP A O 1
ATOM 642 N N . VAL A 1 89 ? -5.492 29.359 19.641 1 90.31 89 VAL A N 1
ATOM 643 C CA . VAL A 1 89 ? -4.383 29.562 18.719 1 90.31 89 VAL A CA 1
ATOM 644 C C . VAL A 1 89 ? -4.648 28.797 17.422 1 90.31 89 VAL A C 1
ATOM 646 O O . VAL A 1 89 ? -4.211 29.219 16.344 1 90.31 89 VAL A O 1
ATOM 649 N N . LEU A 1 90 ? -5.5 27.781 17.484 1 94.81 90 LEU A N 1
ATOM 650 C CA . LEU A 1 90 ? -5.742 26.953 16.312 1 94.81 90 LEU A CA 1
ATOM 651 C C . LEU A 1 90 ? -6.934 27.453 15.508 1 94.81 90 LEU A C 1
ATOM 653 O O . LEU A 1 90 ? -7.172 27.016 14.383 1 94.81 90 LEU A O 1
ATOM 657 N N . ALA A 1 91 ? -7.668 28.438 16.078 1 93.56 91 ALA A N 1
ATOM 658 C CA . ALA A 1 91 ? -8.828 28.969 15.375 1 93.56 91 ALA A CA 1
ATOM 659 C C . ALA A 1 91 ? -8.422 29.625 14.055 1 93.56 91 ALA A C 1
ATOM 661 O O . ALA A 1 91 ? -7.633 30.578 14.047 1 93.56 91 ALA A O 1
ATOM 662 N N . GLY A 1 92 ? -8.898 29.047 12.93 1 95.25 92 GLY A N 1
ATOM 663 C CA . GLY A 1 92 ? -8.633 29.594 11.609 1 95.25 92 GLY A CA 1
ATOM 664 C C . GLY A 1 92 ? -7.254 29.234 11.086 1 95.25 92 GLY A C 1
ATOM 665 O O . GLY A 1 92 ? -6.859 29.688 10.008 1 95.25 92 GLY A O 1
ATOM 666 N N . ALA A 1 93 ? -6.512 28.438 11.805 1 96.56 93 ALA A N 1
ATOM 667 C CA . ALA A 1 93 ? -5.156 28.078 11.422 1 96.56 93 ALA A CA 1
ATOM 668 C C . ALA A 1 93 ? -5.164 27.141 10.203 1 96.56 93 ALA A C 1
ATOM 670 O O . ALA A 1 93 ? -6.227 26.719 9.758 1 96.56 93 ALA A O 1
ATOM 671 N N . SER A 1 94 ? -3.984 26.953 9.609 1 97.94 94 SER A N 1
ATOM 672 C CA . SER A 1 94 ? -3.756 26.031 8.5 1 97.94 94 SER A CA 1
ATOM 673 C C . SER A 1 94 ? -2.793 24.906 8.906 1 97.94 94 SER A C 1
ATOM 675 O O . SER A 1 94 ? -1.884 25.125 9.711 1 97.94 94 SER A O 1
ATOM 677 N N . ILE A 1 95 ? -3.061 23.766 8.359 1 98.62 95 ILE A N 1
ATOM 678 C CA . ILE A 1 95 ? -2.09 22.688 8.516 1 98.62 95 ILE A CA 1
ATOM 679 C C . ILE A 1 95 ? -1.582 22.234 7.148 1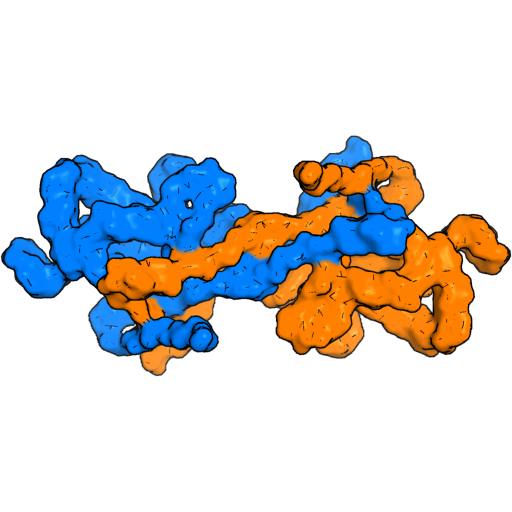 98.62 95 ILE A C 1
ATOM 681 O O . ILE A 1 95 ? -2.361 22.125 6.199 1 98.62 95 ILE A O 1
ATOM 685 N N . TYR A 1 96 ? -0.25 22.172 7.016 1 98.75 96 TYR A N 1
ATOM 686 C CA . TYR A 1 96 ? 0.444 21.594 5.871 1 98.75 96 TYR A CA 1
ATOM 687 C C . TYR A 1 96 ? 0.961 20.203 6.195 1 98.75 96 TYR A C 1
ATOM 689 O O . TYR A 1 96 ? 1.62 20 7.219 1 98.75 96 TYR A O 1
ATOM 697 N N . THR A 1 97 ? 0.634 19.219 5.391 1 98.56 97 THR A N 1
ATOM 698 C CA . THR A 1 97 ? 1.084 17.844 5.578 1 98.56 97 THR A CA 1
ATOM 699 C C . THR A 1 97 ? 1.479 17.219 4.242 1 98.56 97 THR A C 1
ATOM 701 O O . THR A 1 97 ? 0.833 17.453 3.223 1 98.56 97 THR A O 1
ATOM 704 N N . THR A 1 98 ? 2.57 16.469 4.277 1 97.12 98 THR A N 1
ATOM 705 C CA . THR A 1 98 ? 3.176 16.047 3.02 1 97.12 98 THR A CA 1
ATOM 706 C C . THR A 1 98 ? 2.355 14.93 2.371 1 97.12 98 THR A C 1
ATOM 708 O O . THR A 1 98 ? 2.543 14.625 1.193 1 97.12 98 THR A O 1
ATOM 711 N N . MET A 1 99 ? 1.452 14.336 3.137 1 93.56 99 MET A N 1
ATOM 712 C CA . MET A 1 99 ? 0.559 13.305 2.623 1 93.56 99 MET A CA 1
ATOM 713 C C . MET A 1 99 ? -0.853 13.484 3.17 1 93.56 99 MET A C 1
ATOM 715 O O . MET A 1 99 ? -1.032 13.945 4.301 1 93.56 99 MET A O 1
ATOM 719 N N . GLU A 1 100 ? -1.82 13.062 2.418 1 93.38 100 GLU A N 1
ATOM 720 C CA . GLU A 1 100 ? -3.219 13.078 2.836 1 93.38 100 GLU A CA 1
ATOM 721 C C . GLU A 1 100 ? -3.379 12.523 4.25 1 93.38 100 GLU A C 1
ATOM 723 O O . GLU A 1 100 ? -2.867 11.445 4.562 1 93.38 100 GLU A O 1
ATOM 728 N N . PRO A 1 101 ? -4.051 13.344 5.117 1 94.5 101 PRO A N 1
ATOM 729 C CA . PRO A 1 101 ? -4.289 12.836 6.473 1 94.5 101 PRO A CA 1
ATOM 730 C C . PRO A 1 101 ? -5.059 11.523 6.48 1 94.5 101 PRO A C 1
ATOM 732 O O . PRO A 1 101 ? -5.992 11.344 5.691 1 94.5 101 PRO A O 1
ATOM 735 N N . CYS A 1 102 ? -4.629 10.633 7.383 1 89.94 102 CYS A N 1
ATOM 736 C CA . CYS A 1 102 ? -5.238 9.305 7.449 1 89.94 102 CYS A CA 1
ATOM 737 C C . CYS A 1 102 ? -6.684 9.391 7.93 1 89.94 102 CYS A C 1
ATOM 739 O O . CYS A 1 102 ? -7 10.195 8.805 1 89.94 102 CYS A O 1
ATOM 741 N N . SER A 1 103 ? -7.566 8.578 7.352 1 90.5 103 SER A N 1
ATOM 742 C CA . SER A 1 103 ? -8.977 8.539 7.727 1 90.5 103 SER A CA 1
ATOM 743 C C . SER A 1 103 ? -9.273 7.344 8.625 1 90.5 103 SER A C 1
ATOM 745 O O . SER A 1 103 ? -10.344 7.273 9.242 1 90.5 103 SER A O 1
ATOM 747 N N . GLU A 1 104 ? -8.32 6.406 8.57 1 83.38 104 GLU A N 1
ATOM 748 C CA . GLU A 1 104 ? -8.406 5.195 9.383 1 83.38 104 GLU A CA 1
ATOM 749 C C . GLU A 1 104 ? -7.027 4.715 9.812 1 83.38 104 GLU A C 1
ATOM 751 O O . GLU A 1 104 ? -6.051 4.883 9.078 1 83.38 104 GLU A O 1
ATOM 756 N N . ARG A 1 105 ? -6.98 4.148 11.07 1 80.5 105 ARG A N 1
ATOM 757 C CA . ARG A 1 105 ? -5.742 3.568 11.586 1 80.5 105 ARG A CA 1
ATOM 758 C C . ARG A 1 105 ? -5.941 2.104 11.969 1 80.5 105 ARG A C 1
ATOM 760 O O . ARG A 1 105 ? -6.859 1.772 12.719 1 80.5 105 ARG A O 1
ATOM 767 N N . LEU A 1 106 ? -5.031 1.337 11.469 1 67.31 106 LEU A N 1
ATOM 768 C CA . LEU A 1 106 ? -5.094 -0.083 11.797 1 67.31 106 LEU A CA 1
ATOM 769 C C . LEU A 1 106 ? -4.863 -0.304 13.289 1 67.31 106 LEU A C 1
ATOM 771 O O . LEU A 1 106 ? -5.379 -1.263 13.867 1 67.31 106 LEU A O 1
ATOM 775 N N . SER A 1 107 ? -4.137 0.558 13.992 1 73.56 107 SER A N 1
ATOM 776 C CA . SER A 1 107 ? -3.785 0.465 15.406 1 73.56 107 SER A CA 1
ATOM 777 C C . SER A 1 107 ? -4.992 0.742 16.297 1 73.56 107 SER A C 1
ATOM 779 O O . SER A 1 107 ? -4.969 0.452 17.5 1 73.56 107 SER A O 1
ATOM 781 N N . GLY A 1 108 ? -6.051 1.306 15.688 1 81.06 108 GLY A N 1
ATOM 782 C CA . GLY A 1 108 ? -7.184 1.733 16.484 1 81.06 108 GLY A CA 1
ATOM 783 C C . GLY A 1 108 ? -7.031 3.139 17.047 1 81.06 108 GLY A C 1
ATOM 784 O O . GLY A 1 108 ? -7.953 3.674 17.656 1 81.06 108 GLY A O 1
ATOM 785 N N . ASN A 1 109 ? -5.863 3.713 16.859 1 87.31 109 ASN A N 1
ATOM 786 C CA . ASN A 1 109 ? -5.652 5.09 17.281 1 87.31 109 ASN A CA 1
ATOM 787 C C . ASN A 1 109 ? -6.547 6.062 16.516 1 87.31 109 ASN A C 1
ATOM 789 O O . ASN A 1 109 ? -7.043 5.738 15.445 1 87.31 109 ASN A O 1
ATOM 793 N N . VAL A 1 110 ? -6.785 7.238 17.109 1 93.44 110 VAL A N 1
ATOM 794 C CA . VAL A 1 110 ? -7.598 8.273 16.469 1 93.44 110 VAL A CA 1
ATOM 795 C C . VAL A 1 110 ? -6.945 8.711 15.164 1 93.44 110 VAL A C 1
ATOM 797 O O . VAL A 1 110 ? -5.773 9.102 15.148 1 93.44 110 VAL A O 1
ATOM 800 N N . PRO A 1 111 ? -7.664 8.633 14.039 1 93.12 111 PRO A N 1
ATOM 801 C CA . PRO A 1 111 ? -7.109 9.078 12.766 1 93.12 111 PRO A CA 1
ATOM 802 C C . PRO A 1 111 ? -6.848 10.586 12.719 1 93.12 111 PRO A C 1
ATOM 804 O O . PRO A 1 111 ? -7.496 11.344 13.438 1 93.12 111 PRO A O 1
ATOM 807 N N . CYS A 1 112 ? -5.941 11.016 11.859 1 96.94 112 CYS A N 1
ATOM 808 C CA . CYS A 1 112 ? -5.551 12.422 11.789 1 96.94 112 CYS A CA 1
ATOM 809 C C . CYS A 1 112 ? -6.695 13.281 11.266 1 96.94 112 CYS A C 1
ATOM 811 O O . CYS A 1 112 ? -6.816 14.453 11.633 1 96.94 112 CYS A O 1
ATOM 813 N N . VAL A 1 113 ? -7.559 12.688 10.445 1 96 113 VAL A N 1
ATOM 814 C CA . VAL A 1 113 ? -8.742 13.414 10.008 1 96 113 VAL A CA 1
ATOM 815 C C . VAL A 1 113 ? -9.57 13.844 11.219 1 96 113 VAL A C 1
ATOM 817 O O . VAL A 1 113 ? -9.945 15.008 11.344 1 96 113 VAL A O 1
ATOM 820 N N . GLN A 1 114 ? -9.75 12.969 12.102 1 96.81 114 GLN A N 1
ATOM 821 C CA . GLN A 1 114 ? -10.539 13.266 13.297 1 96.81 114 GLN A CA 1
ATOM 822 C C . GLN A 1 114 ? -9.82 14.258 14.203 1 96.81 114 GLN A C 1
ATOM 824 O O . GLN A 1 114 ? -10.445 15.141 14.789 1 96.81 114 GLN A O 1
ATOM 829 N N . ARG A 1 115 ? -8.555 14.117 14.336 1 96.81 115 ARG A N 1
ATOM 830 C CA . ARG A 1 115 ? -7.773 15.047 15.148 1 96.81 115 ARG A CA 1
ATOM 831 C C . ARG A 1 115 ? -7.906 16.469 14.625 1 96.81 115 ARG A C 1
ATOM 833 O O . ARG A 1 115 ? -8.07 17.406 15.406 1 96.81 115 ARG A O 1
ATOM 840 N N . ILE A 1 116 ? -7.816 16.672 13.297 1 97.81 116 ILE A N 1
ATOM 841 C CA . ILE A 1 116 ? -7.926 17.984 12.672 1 97.81 116 ILE A CA 1
ATOM 842 C C . ILE A 1 116 ? -9.336 18.531 12.875 1 97.81 116 ILE A C 1
ATOM 844 O O . ILE A 1 116 ? -9.508 19.688 13.25 1 97.81 116 ILE A O 1
ATOM 848 N N . LEU A 1 117 ? -10.336 17.656 12.727 1 97.62 117 LEU A N 1
ATOM 849 C CA . LEU A 1 117 ? -11.727 18.094 12.82 1 97.62 117 LEU A CA 1
ATOM 850 C C . LEU A 1 117 ? -12.078 18.5 14.25 1 97.62 117 LEU A C 1
ATOM 852 O O . LEU A 1 117 ? -13.023 19.266 14.469 1 97.62 117 LEU A O 1
ATOM 856 N N . ALA A 1 118 ? -11.32 18.016 15.211 1 96.56 118 ALA A N 1
ATOM 857 C CA . ALA A 1 118 ? -11.539 18.359 16.609 1 96.56 118 ALA A CA 1
ATOM 858 C C . ALA A 1 118 ? -10.945 19.719 16.953 1 96.56 118 ALA A C 1
ATOM 860 O O . ALA A 1 118 ? -11.023 20.172 18.094 1 96.56 118 ALA A O 1
ATOM 861 N N . THR A 1 119 ? -10.336 20.422 15.984 1 96.5 119 THR A N 1
ATOM 862 C CA . THR A 1 119 ? -9.711 21.719 16.172 1 96.5 119 THR A CA 1
ATOM 863 C C . THR A 1 119 ? -10.398 22.781 15.312 1 96.5 119 THR A C 1
ATOM 865 O O . THR A 1 119 ? -11.289 22.469 14.531 1 96.5 119 THR A O 1
ATOM 868 N N . GLY A 1 120 ? -9.961 24.031 15.453 1 95.56 120 GLY A N 1
ATOM 869 C CA . GLY A 1 120 ? -10.461 25.141 14.656 1 95.56 120 GLY A CA 1
ATOM 870 C C . GLY A 1 120 ? -9.711 25.328 13.352 1 95.56 120 GLY A C 1
ATOM 871 O O . GLY A 1 120 ? -9.906 26.312 12.648 1 95.56 120 GLY A O 1
ATOM 872 N N . ILE A 1 121 ? -8.875 24.422 13 1 97.06 121 ILE A N 1
ATOM 873 C CA . ILE A 1 121 ? -8.141 24.5 11.742 1 97.06 121 ILE A CA 1
ATOM 874 C C . ILE A 1 121 ? -9.125 24.547 10.57 1 97.06 121 ILE A C 1
ATOM 876 O O . ILE A 1 121 ? -10.023 23.703 10.469 1 97.06 121 ILE A O 1
ATOM 880 N N . SER A 1 122 ? -8.914 25.516 9.727 1 97.31 122 SER A N 1
ATOM 881 C CA . SER A 1 122 ? -9.898 25.75 8.672 1 97.31 122 SER A CA 1
ATOM 882 C C . SER A 1 122 ? -9.391 25.234 7.324 1 97.31 122 SER A C 1
ATOM 884 O O . SER A 1 122 ? -10.18 24.891 6.445 1 97.31 122 SER A O 1
ATOM 886 N N . SER A 1 123 ? -8.047 25.266 7.133 1 97.94 123 SER A N 1
ATOM 887 C CA . SER A 1 123 ? -7.461 24.938 5.84 1 97.94 123 SER A CA 1
ATOM 888 C C . SER A 1 123 ? -6.41 23.828 5.98 1 97.94 123 SER A C 1
ATOM 890 O O . SER A 1 123 ? -5.617 23.844 6.922 1 97.94 123 SER A O 1
ATOM 892 N N . VAL A 1 124 ? -6.496 22.906 5.043 1 98.5 124 VAL A N 1
ATOM 893 C CA . VAL A 1 124 ? -5.562 21.797 4.984 1 98.5 124 VAL A CA 1
ATOM 894 C C . VAL A 1 124 ? -4.859 21.781 3.627 1 98.5 124 VAL A C 1
ATOM 896 O O . VAL A 1 124 ? -5.516 21.75 2.584 1 98.5 124 VAL A O 1
ATOM 899 N N . PHE A 1 125 ? -3.539 21.828 3.686 1 98.38 125 PHE A N 1
ATOM 900 C CA . PHE A 1 125 ? -2.715 21.75 2.486 1 98.38 125 PHE A CA 1
ATOM 901 C C . PHE A 1 125 ? -1.923 20.453 2.459 1 98.38 125 PHE A C 1
ATOM 903 O O . PHE A 1 125 ? -1.228 20.125 3.422 1 98.38 125 PHE A O 1
ATOM 910 N N . ILE A 1 126 ? -2.037 19.688 1.346 1 97.75 126 ILE A N 1
ATOM 911 C CA . ILE A 1 126 ? -1.357 18.406 1.278 1 97.75 126 ILE A CA 1
ATOM 912 C C . ILE A 1 126 ? -0.346 18.406 0.134 1 97.75 126 ILE A C 1
ATOM 914 O O . ILE A 1 126 ? -0.529 19.109 -0.859 1 97.75 126 ILE A O 1
ATOM 918 N N . GLY A 1 127 ? 0.709 17.672 0.349 1 96.19 127 GLY A N 1
ATOM 919 C CA . GLY A 1 127 ? 1.679 17.484 -0.721 1 96.19 127 GLY A CA 1
ATOM 920 C C . GLY A 1 127 ? 1.223 16.516 -1.784 1 96.19 127 GLY A C 1
ATOM 921 O O . GLY A 1 127 ? 1.39 16.766 -2.98 1 96.19 127 GLY A O 1
ATOM 922 N N . VAL A 1 128 ? 0.719 15.391 -1.299 1 90.19 128 VAL A N 1
ATOM 923 C CA . VAL A 1 128 ? 0.256 14.344 -2.205 1 90.19 128 VAL A CA 1
ATOM 924 C C . VAL A 1 128 ? -0.861 13.539 -1.539 1 90.19 128 VAL A C 1
ATOM 926 O O . VAL A 1 128 ? -0.896 13.414 -0.313 1 90.19 128 VAL A O 1
ATOM 929 N N . GLU A 1 129 ? -1.794 13.055 -2.346 1 86.94 129 GLU A N 1
ATOM 930 C CA . GLU A 1 129 ? -2.801 12.117 -1.858 1 86.94 129 GLU A CA 1
ATOM 931 C C . GLU A 1 129 ? -2.234 10.703 -1.763 1 86.94 129 GLU A C 1
ATOM 933 O O . GLU A 1 129 ? -1.331 10.336 -2.518 1 86.94 129 GLU A O 1
ATOM 938 N N . GLU A 1 130 ? -2.729 9.93 -0.706 1 75.12 130 GLU A N 1
ATOM 939 C CA . GLU A 1 130 ? -2.268 8.555 -0.54 1 75.12 130 GLU A CA 1
ATOM 940 C C . GLU A 1 130 ? -2.535 7.73 -1.794 1 75.12 130 GLU A C 1
ATOM 942 O O . GLU A 1 130 ? -3.65 7.73 -2.318 1 75.12 130 GLU A O 1
ATOM 947 N N . PRO A 1 131 ? -1.499 7.207 -2.287 1 62.47 131 PRO A N 1
ATOM 948 C CA . PRO A 1 131 ? -1.693 6.418 -3.504 1 62.47 131 PRO A CA 1
ATOM 949 C C . PRO A 1 131 ? -2.664 5.258 -3.307 1 62.47 131 PRO A C 1
ATOM 951 O O . PRO A 1 131 ? -2.689 4.645 -2.236 1 62.47 131 PRO A O 1
ATOM 954 N N . LYS A 1 132 ? -3.607 5.148 -4.215 1 55.09 132 LYS A N 1
ATOM 955 C CA . LYS A 1 132 ? -4.566 4.047 -4.227 1 55.09 132 LYS A CA 1
ATOM 956 C C . LYS A 1 132 ? -3.947 2.787 -4.828 1 55.09 132 LYS A C 1
ATOM 958 O O . LYS A 1 132 ? -4.664 1.853 -5.191 1 55.09 132 LYS A O 1
ATOM 963 N N . ASP A 1 133 ? -2.695 2.861 -5.09 1 51.97 133 ASP A N 1
ATOM 964 C CA . ASP A 1 133 ? -2.061 1.854 -5.938 1 51.97 133 ASP A CA 1
ATOM 965 C C . ASP A 1 133 ? -2.154 0.468 -5.305 1 51.97 133 ASP A C 1
ATOM 967 O O . ASP A 1 133 ? -1.82 -0.534 -5.941 1 51.97 133 ASP A O 1
ATOM 971 N N . PHE A 1 134 ? -2.729 0.4 -4.121 1 50.25 134 PHE A N 1
ATOM 972 C CA . PHE A 1 134 ? -2.756 -0.985 -3.67 1 50.25 134 PHE A CA 1
ATOM 973 C C . PHE A 1 134 ? -4.191 -1.46 -3.469 1 50.25 134 PHE A C 1
ATOM 975 O O . PHE A 1 134 ? -4.996 -0.767 -2.848 1 50.25 134 PHE A O 1
ATOM 982 N N . VAL A 1 135 ? -4.516 -2.254 -4.492 1 52.66 135 VAL A N 1
ATOM 983 C CA . VAL A 1 135 ? -5.836 -2.859 -4.359 1 52.66 135 VAL A CA 1
ATOM 984 C C . VAL A 1 135 ? -5.801 -3.939 -3.279 1 52.66 135 VAL A C 1
ATOM 986 O O . VAL A 1 135 ? -4.777 -4.598 -3.084 1 52.66 135 VAL A O 1
ATOM 989 N N . GLU A 1 136 ? -6.836 -3.875 -2.451 1 63.06 136 GLU A N 1
ATOM 990 C CA . GLU A 1 136 ? -6.98 -4.98 -1.51 1 63.06 136 GLU A CA 1
ATOM 991 C C . GLU A 1 136 ? -7.066 -6.32 -2.238 1 63.06 136 GLU A C 1
ATOM 993 O O . GLU A 1 136 ? -7.926 -6.508 -3.104 1 63.06 136 GLU A O 1
ATOM 998 N N . CYS A 1 137 ? -6.113 -7.219 -1.936 1 75 137 CYS A N 1
ATOM 999 C CA . CYS A 1 137 ? -6.059 -8.508 -2.613 1 75 137 CYS A CA 1
ATOM 1000 C C . CYS A 1 137 ? -6.879 -9.555 -1.867 1 75 137 CYS A C 1
ATOM 1002 O O . CYS A 1 137 ? -6.734 -9.711 -0.653 1 75 137 CYS A O 1
ATOM 1004 N N . GLU A 1 138 ? -7.824 -10.172 -2.586 1 82.81 138 GLU A N 1
ATOM 1005 C CA . GLU A 1 138 ? -8.656 -11.25 -2.057 1 82.81 138 GLU A CA 1
ATOM 1006 C C . GLU A 1 138 ? -8.375 -12.562 -2.781 1 82.81 138 GLU A C 1
ATOM 1008 O O . GLU A 1 138 ? -9.273 -13.398 -2.928 1 82.81 138 GLU A O 1
ATOM 1013 N N . GLY A 1 139 ? -7.27 -12.758 -3.258 1 90.56 139 GLY A N 1
ATOM 1014 C CA . GLY A 1 139 ? -6.941 -13.883 -4.125 1 90.56 139 GLY A CA 1
ATOM 1015 C C . GLY A 1 139 ? -7.09 -15.227 -3.439 1 90.56 139 GLY A C 1
ATOM 1016 O O . GLY A 1 139 ? -7.684 -16.156 -3.996 1 90.56 139 GLY A O 1
ATOM 1017 N N . THR A 1 140 ? -6.602 -15.344 -2.234 1 92.25 140 THR A N 1
ATOM 1018 C CA . THR A 1 140 ? -6.684 -16.594 -1.486 1 92.25 140 THR A CA 1
ATOM 1019 C C . THR A 1 140 ? -8.141 -17 -1.267 1 92.25 140 THR A C 1
ATOM 1021 O O . THR A 1 140 ? -8.523 -18.141 -1.536 1 92.25 140 THR A O 1
ATOM 1024 N N . ARG A 1 141 ? -8.945 -16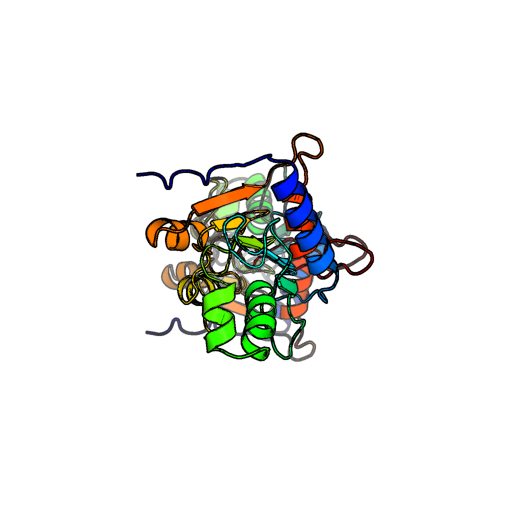.109 -0.864 1 91.25 141 ARG A N 1
ATOM 1025 C CA . ARG A 1 141 ? -10.352 -16.375 -0.603 1 91.25 141 ARG A CA 1
ATOM 1026 C C . ARG A 1 141 ? -11.07 -16.812 -1.876 1 91.25 141 ARG A C 1
ATOM 1028 O O . ARG A 1 141 ? -11.758 -17.828 -1.89 1 91.25 141 ARG A O 1
ATOM 1035 N N . LEU A 1 142 ? -10.883 -16.078 -2.961 1 92.38 142 LEU A N 1
ATOM 1036 C CA . LEU A 1 142 ? -11.57 -16.344 -4.215 1 92.38 142 LEU A CA 1
ATOM 1037 C C . LEU A 1 142 ? -11.156 -17.703 -4.781 1 92.38 142 LEU A C 1
ATOM 1039 O O . LEU A 1 142 ? -12 -18.453 -5.277 1 92.38 142 LEU A O 1
ATOM 1043 N N . LEU A 1 143 ? -9.875 -18.031 -4.699 1 96.38 143 LEU A N 1
ATOM 1044 C CA . LEU A 1 143 ? -9.375 -19.312 -5.184 1 96.38 143 LEU A CA 1
ATOM 1045 C C . LEU A 1 143 ? -9.969 -20.469 -4.371 1 96.38 143 LEU A C 1
ATOM 1047 O O . LEU A 1 143 ? -10.414 -21.469 -4.938 1 96.38 143 LEU A O 1
ATOM 1051 N N . ARG A 1 144 ? -10.047 -20.344 -3.08 1 95 144 ARG A N 1
ATOM 1052 C CA . ARG A 1 144 ? -10.602 -21.391 -2.219 1 95 144 ARG A CA 1
ATOM 1053 C C . ARG A 1 144 ? -12.102 -21.547 -2.459 1 95 144 ARG A C 1
ATOM 1055 O O . ARG A 1 144 ? -12.602 -22.672 -2.527 1 95 144 ARG A O 1
ATOM 1062 N N . GLU A 1 145 ? -12.781 -20.484 -2.609 1 94.25 145 GLU A N 1
ATOM 1063 C CA . GLU A 1 145 ? -14.211 -20.531 -2.877 1 94.25 145 GLU A CA 1
ATOM 1064 C C . GLU A 1 145 ? -14.508 -21.219 -4.207 1 94.25 145 GLU A C 1
ATOM 1066 O O . GLU A 1 145 ? -15.555 -21.844 -4.371 1 94.25 145 GLU A O 1
ATOM 1071 N N . ALA A 1 146 ? -13.562 -21.078 -5.133 1 96.44 146 ALA A N 1
ATOM 1072 C CA . ALA A 1 146 ? -13.727 -21.688 -6.449 1 96.44 146 ALA A CA 1
ATOM 1073 C C . ALA A 1 146 ? -13.266 -23.141 -6.43 1 96.44 146 ALA A C 1
ATOM 1075 O O . ALA A 1 146 ? -13.219 -23.797 -7.473 1 96.44 146 ALA A O 1
ATOM 1076 N N . GLY A 1 147 ? -12.789 -23.625 -5.277 1 96.31 147 GLY A N 1
ATOM 1077 C CA . GLY A 1 147 ? -12.508 -25.047 -5.121 1 96.31 147 GLY A CA 1
ATOM 1078 C C . GLY A 1 147 ? -11.031 -25.375 -5.227 1 96.31 147 GLY A C 1
ATOM 1079 O O . GLY A 1 147 ? -10.656 -26.547 -5.25 1 96.31 147 GLY A O 1
ATOM 1080 N N . ARG A 1 148 ? -10.203 -24.391 -5.328 1 97.25 148 ARG A N 1
ATOM 1081 C CA . ARG A 1 148 ? -8.766 -24.656 -5.34 1 97.25 148 ARG A CA 1
ATOM 1082 C C . ARG A 1 148 ? -8.227 -24.844 -3.924 1 97.25 148 ARG A C 1
ATOM 1084 O O . ARG A 1 148 ? -8.734 -24.25 -2.977 1 97.25 148 ARG A O 1
ATOM 1091 N N . GLN A 1 149 ? -7.23 -25.688 -3.789 1 96.75 149 GLN A N 1
ATOM 1092 C CA . GLN A 1 149 ? -6.496 -25.797 -2.533 1 96.75 149 GLN A CA 1
ATOM 1093 C C . GLN A 1 149 ? -5.414 -24.719 -2.434 1 96.75 149 GLN A C 1
ATOM 1095 O O . GLN A 1 149 ? -4.543 -24.641 -3.299 1 96.75 149 GLN A O 1
ATOM 1100 N N . VAL A 1 150 ? -5.512 -23.953 -1.35 1 97.12 150 VAL A N 1
ATOM 1101 C CA . VAL A 1 150 ? -4.539 -22.875 -1.167 1 97.12 150 VAL A CA 1
ATOM 1102 C C . VAL A 1 150 ? -3.799 -23.062 0.155 1 97.12 150 VAL A C 1
ATOM 1104 O O . VAL A 1 150 ? -4.422 -23.297 1.195 1 97.12 150 VAL A O 1
ATOM 1107 N N . PHE A 1 151 ? -2.436 -23.031 0.091 1 96.75 151 PHE A N 1
ATOM 1108 C CA . PHE A 1 151 ? -1.613 -23.172 1.287 1 96.75 151 PHE A CA 1
ATOM 1109 C C . PHE A 1 151 ? -0.555 -22.078 1.354 1 96.75 151 PHE A C 1
ATOM 1111 O O . PHE A 1 151 ? -0.021 -21.672 0.324 1 96.75 151 PHE A O 1
ATOM 1118 N N . VAL A 1 152 ? -0.249 -21.672 2.537 1 95.69 152 VAL A N 1
ATOM 1119 C CA . VAL A 1 152 ? 0.964 -20.891 2.775 1 95.69 152 VAL A CA 1
ATOM 1120 C C . VAL A 1 152 ? 2.131 -21.844 3.064 1 95.69 152 VAL A C 1
ATOM 1122 O O . VAL A 1 152 ? 2.016 -22.75 3.893 1 95.69 152 VAL A O 1
ATOM 1125 N N . VAL A 1 153 ? 3.244 -21.641 2.355 1 96.75 153 VAL A N 1
ATOM 1126 C CA . VAL A 1 153 ? 4.422 -22.484 2.568 1 96.75 153 VAL A CA 1
ATOM 1127 C C . VAL A 1 153 ? 5.254 -21.906 3.719 1 96.75 153 VAL A C 1
ATOM 1129 O O . VAL A 1 153 ? 5.613 -20.734 3.711 1 96.75 153 VAL A O 1
ATOM 1132 N N . VAL A 1 154 ? 5.523 -22.734 4.68 1 94.19 154 VAL A N 1
ATOM 1133 C CA . VAL A 1 154 ? 6.367 -22.359 5.809 1 94.19 154 VAL A CA 1
ATOM 1134 C C . VAL A 1 154 ? 7.547 -23.328 5.914 1 94.19 154 VAL A C 1
ATOM 1136 O O . VAL A 1 154 ? 7.395 -24.516 5.688 1 94.19 154 VAL A O 1
ATOM 1139 N N . ASP A 1 155 ? 8.695 -22.781 6.09 1 93.88 155 ASP A N 1
ATOM 1140 C CA . ASP A 1 155 ? 9.891 -23.578 6.328 1 93.88 155 ASP A CA 1
ATOM 1141 C C . ASP A 1 155 ? 10.234 -23.641 7.812 1 93.88 155 ASP A C 1
ATOM 1143 O O . ASP A 1 155 ? 10.625 -22.625 8.398 1 93.88 155 ASP A O 1
ATOM 1147 N N . PRO A 1 156 ? 10.062 -24.781 8.414 1 90.56 156 PRO A N 1
ATOM 1148 C CA . PRO A 1 156 ? 10.391 -24.875 9.836 1 90.56 156 PRO A CA 1
ATOM 1149 C C . PRO A 1 156 ? 11.852 -24.516 10.125 1 90.56 156 PRO A C 1
ATOM 1151 O O . PRO A 1 156 ? 12.172 -24.047 11.227 1 90.56 156 PRO A O 1
ATOM 1154 N N . GLU A 1 157 ? 12.695 -24.703 9.148 1 90.81 157 GLU A N 1
ATOM 1155 C CA . GLU A 1 157 ? 14.117 -24.422 9.32 1 90.81 157 GLU A CA 1
ATOM 1156 C C . GLU A 1 157 ? 14.438 -22.969 9.023 1 90.81 157 GLU A C 1
ATOM 1158 O O . GLU A 1 157 ? 15.539 -22.5 9.305 1 90.81 157 GLU A O 1
ATOM 1163 N N . ASP A 1 158 ? 13.562 -22.25 8.352 1 89.81 158 ASP A N 1
ATOM 1164 C CA . ASP A 1 158 ? 13.672 -20.828 8.008 1 89.81 158 ASP A CA 1
ATOM 1165 C C . ASP A 1 158 ? 12.328 -20.125 8.164 1 89.81 158 ASP A C 1
ATOM 1167 O O . ASP A 1 158 ? 11.648 -19.844 7.176 1 89.81 158 ASP A O 1
ATOM 1171 N N . PRO A 1 159 ? 12.008 -19.797 9.398 1 85.69 159 PRO A N 1
ATOM 1172 C CA . PRO A 1 159 ? 10.695 -19.219 9.672 1 85.69 159 PRO A CA 1
ATOM 1173 C C . PRO A 1 159 ? 10.492 -17.859 8.992 1 85.69 159 PRO A C 1
ATOM 1175 O O . PRO A 1 159 ? 9.367 -17.344 8.945 1 85.69 159 PRO A O 1
ATOM 1178 N N . ASP A 1 160 ? 11.586 -17.422 8.336 1 87.25 160 ASP A N 1
ATOM 1179 C CA . ASP A 1 160 ? 11.5 -16.094 7.727 1 87.25 160 ASP A CA 1
ATOM 1180 C C . ASP A 1 160 ? 11.25 -16.203 6.223 1 87.25 160 ASP A C 1
ATOM 1182 O O . ASP A 1 160 ? 11.43 -15.219 5.492 1 87.25 160 ASP A O 1
ATOM 1186 N N . LEU A 1 161 ? 10.875 -17.359 5.773 1 92.62 161 LEU A N 1
ATOM 1187 C CA . LEU A 1 161 ? 10.633 -17.531 4.344 1 92.62 161 LEU A CA 1
ATOM 1188 C C . LEU A 1 161 ? 9.57 -16.547 3.859 1 92.62 161 LEU A C 1
ATOM 1190 O O . LEU A 1 161 ? 9.758 -15.883 2.832 1 92.62 161 LEU A O 1
ATOM 1194 N N . GLY A 1 162 ? 8.438 -16.453 4.574 1 91.38 162 GLY A N 1
ATOM 1195 C CA . GLY A 1 162 ? 7.414 -15.484 4.234 1 91.38 162 GLY A CA 1
ATOM 1196 C C . GLY A 1 162 ? 7.922 -14.055 4.246 1 91.38 162 GLY A C 1
ATOM 1197 O O . GLY A 1 162 ? 7.602 -13.266 3.354 1 91.38 162 GLY A O 1
ATOM 1198 N N . LYS A 1 163 ? 8.773 -13.727 5.199 1 82.94 163 LYS A N 1
ATOM 1199 C CA . LYS A 1 163 ? 9.391 -12.406 5.289 1 82.94 163 LYS A CA 1
ATOM 1200 C C . LYS A 1 163 ? 10.305 -12.141 4.098 1 82.94 163 LYS A C 1
ATOM 1202 O O . LYS A 1 163 ? 10.336 -11.031 3.566 1 82.94 163 LYS A O 1
ATOM 1207 N N . ALA A 1 164 ? 11.047 -13.195 3.748 1 88.19 164 ALA A N 1
ATOM 1208 C CA . ALA A 1 164 ? 11.914 -13.07 2.58 1 88.19 164 ALA A CA 1
ATOM 1209 C C . ALA A 1 164 ? 11.102 -12.805 1.317 1 88.19 164 ALA A C 1
ATOM 1211 O O . ALA A 1 164 ? 11.477 -11.961 0.496 1 88.19 164 ALA A O 1
ATOM 1212 N N . CYS A 1 165 ? 9.953 -13.492 1.181 1 92 165 CYS A N 1
ATOM 1213 C CA . CYS A 1 165 ? 9.07 -13.273 0.036 1 92 165 CYS A CA 1
ATOM 1214 C C . CYS A 1 165 ? 8.57 -11.836 0.001 1 92 165 CYS A C 1
ATOM 1216 O O . CYS A 1 165 ? 8.57 -11.203 -1.054 1 92 165 CYS A O 1
ATOM 1218 N N . LEU A 1 166 ? 8.18 -11.328 1.112 1 85.06 166 LEU A N 1
ATOM 1219 C CA . LEU A 1 166 ? 7.664 -9.969 1.195 1 85.06 166 LEU A CA 1
ATOM 1220 C C . LEU A 1 166 ? 8.766 -8.953 0.893 1 85.06 166 LEU A C 1
ATOM 1222 O O . LEU A 1 166 ? 8.539 -7.984 0.166 1 85.06 166 LEU A O 1
ATOM 1226 N N . GLN A 1 167 ? 9.984 -9.188 1.381 1 80.31 167 GLN A N 1
ATOM 1227 C CA . GLN A 1 167 ? 11.117 -8.289 1.149 1 80.31 167 GLN A CA 1
ATOM 1228 C C . GLN A 1 167 ? 11.469 -8.219 -0.334 1 80.31 167 GLN A C 1
ATOM 1230 O O . GLN A 1 167 ? 11.688 -7.129 -0.872 1 80.31 167 GLN A O 1
ATOM 1235 N N . VAL A 1 168 ? 11.531 -9.367 -0.955 1 86.19 168 VAL A N 1
ATOM 1236 C CA . VAL A 1 168 ? 11.836 -9.406 -2.381 1 86.19 168 VAL A CA 1
ATOM 1237 C C . VAL A 1 168 ? 10.727 -8.734 -3.172 1 86.19 168 VAL A C 1
ATOM 1239 O O . VAL A 1 168 ? 10.984 -7.996 -4.125 1 86.19 168 VAL A O 1
ATOM 1242 N N . ALA A 1 169 ? 9.445 -9.055 -2.756 1 84.88 169 ALA A N 1
ATOM 1243 C CA . ALA A 1 169 ? 8.305 -8.445 -3.436 1 84.88 169 ALA A CA 1
ATOM 1244 C C . ALA A 1 169 ? 8.43 -6.922 -3.453 1 84.88 169 ALA A C 1
ATOM 1246 O O . ALA A 1 169 ? 8.094 -6.281 -4.449 1 84.88 169 ALA A O 1
ATOM 1247 N N . ARG A 1 170 ? 9.031 -6.402 -2.455 1 74.25 170 ARG A N 1
ATOM 1248 C CA . ARG A 1 170 ? 9.156 -4.957 -2.285 1 74.25 170 ARG A CA 1
ATOM 1249 C C . ARG A 1 170 ? 10.453 -4.445 -2.902 1 74.25 170 ARG A C 1
ATOM 1251 O O . ARG A 1 170 ? 10.781 -3.262 -2.785 1 74.25 170 ARG A O 1
ATOM 1258 N N . GLY A 1 171 ? 11.188 -5.34 -3.531 1 74.88 171 GLY A N 1
ATOM 1259 C CA . GLY A 1 171 ? 12.445 -4.949 -4.148 1 74.88 171 GLY A CA 1
ATOM 1260 C C . GLY A 1 171 ? 13.547 -4.695 -3.137 1 74.88 171 GLY A C 1
ATOM 1261 O O . GLY A 1 171 ? 14.484 -3.939 -3.41 1 74.88 171 GLY A O 1
ATOM 1262 N N . GLN A 1 172 ? 13.344 -5.102 -1.942 1 62.16 172 GLN A N 1
ATOM 1263 C CA . GLN A 1 172 ? 14.289 -4.859 -0.861 1 62.16 172 GLN A CA 1
ATOM 1264 C C . GLN A 1 172 ? 15.344 -5.965 -0.792 1 62.16 172 GLN A C 1
ATOM 1266 O O . GLN A 1 172 ? 15.438 -6.676 0.212 1 62.16 172 GLN A O 1
ATOM 1271 N N . TYR A 1 173 ? 15.742 -6.406 -1.823 1 58.53 173 TYR A N 1
ATOM 1272 C CA . TYR A 1 173 ? 16.781 -7.43 -1.756 1 58.53 173 TYR A CA 1
ATOM 1273 C C . TYR A 1 173 ? 18.094 -6.91 -2.314 1 58.53 173 TYR A C 1
ATOM 1275 O O . TYR A 1 173 ? 18.156 -5.785 -2.82 1 58.53 173 TYR A O 1
ATOM 1283 N N . GLU A 1 174 ? 19.062 -7.617 -3.064 1 50.31 174 GLU A N 1
ATOM 1284 C CA . GLU A 1 174 ? 20.453 -7.352 -3.428 1 50.31 174 GLU A CA 1
ATOM 1285 C C . GLU A 1 174 ? 20.578 -6.035 -4.191 1 50.31 174 GLU A C 1
ATOM 1287 O O . GLU A 1 174 ? 20.078 -5.906 -5.309 1 50.31 174 GLU A O 1
ATOM 1292 N N . GLY A 1 175 ? 21.125 -5.078 -3.812 1 46.22 175 GLY A N 1
ATOM 1293 C CA . GLY A 1 175 ? 21.641 -3.828 -4.355 1 46.22 175 GLY A CA 1
ATOM 1294 C C . GLY A 1 175 ? 20.562 -2.957 -4.969 1 46.22 175 GLY A C 1
ATOM 1295 O O . GLY A 1 175 ? 20.828 -1.834 -5.398 1 46.22 175 GLY A O 1
ATOM 1296 N N . VAL A 1 176 ? 19.438 -3.715 -5.504 1 39.66 176 VAL A N 1
ATOM 1297 C CA . VAL A 1 176 ? 18.422 -2.867 -6.117 1 39.66 176 VAL A CA 1
ATOM 1298 C C . VAL A 1 176 ? 17.297 -2.584 -5.113 1 39.66 176 VAL A C 1
ATOM 1300 O O . VAL A 1 176 ? 16.844 -3.49 -4.418 1 39.66 176 VAL A O 1
ATOM 1303 N N . SER A 1 177 ? 17.188 -1.729 -4.48 1 39.75 177 SER A N 1
ATOM 1304 C CA . SER A 1 177 ? 16.172 -1.383 -3.5 1 39.75 177 SER A CA 1
ATOM 1305 C C . SER A 1 177 ? 14.961 -0.735 -4.164 1 39.75 177 SER A C 1
ATOM 1307 O O . SER A 1 177 ? 15.055 0.375 -4.691 1 39.75 177 SER A O 1
ATOM 1309 N N . VAL A 1 178 ? 14.219 -1.548 -5.102 1 40.47 178 VAL A N 1
ATOM 1310 C CA . VAL A 1 178 ? 13.031 -0.911 -5.652 1 40.47 178 VAL A CA 1
ATOM 1311 C C . VAL A 1 178 ? 11.875 -1.04 -4.664 1 40.47 178 VAL A C 1
ATOM 1313 O O . VAL A 1 178 ? 11.711 -2.078 -4.02 1 40.47 178 VAL A O 1
ATOM 1316 N N . TYR A 1 179 ? 11.562 -0.241 -3.859 1 34.62 179 TYR A N 1
ATOM 1317 C CA . TYR A 1 179 ? 10.586 -0.259 -2.771 1 34.62 179 TYR A CA 1
ATOM 1318 C C . TYR A 1 179 ? 9.164 -0.305 -3.312 1 34.62 179 TYR A C 1
ATOM 1320 O O . TYR A 1 179 ? 8.805 0.479 -4.195 1 34.62 179 TYR A O 1
ATOM 1328 N N . HIS A 1 180 ? 8.695 -1.556 -3.764 1 37.5 180 HIS A N 1
ATOM 1329 C CA . HIS A 1 180 ? 7.305 -1.693 -4.188 1 37.5 180 HIS A CA 1
ATOM 1330 C C . HIS A 1 180 ? 6.344 -1.266 -3.08 1 37.5 180 HIS A C 1
ATOM 1332 O O . HIS A 1 180 ? 6.414 -1.78 -1.961 1 37.5 180 HIS A O 1
ATOM 1338 N N . CYS A 1 181 ? 6.211 -0.081 -2.914 1 30.7 181 CYS A N 1
ATOM 1339 C CA . CYS A 1 181 ? 5.367 0.556 -1.909 1 30.7 181 CYS A CA 1
ATOM 1340 C C . CYS A 1 181 ? 3.947 0.001 -1.957 1 30.7 181 CYS A C 1
ATOM 1342 O O . CYS A 1 181 ? 3.326 -0.037 -3.021 1 30.7 181 CYS A O 1
ATOM 1344 N N . ALA A 1 182 ? 3.711 -1.072 -1.154 1 29.06 182 ALA A N 1
ATOM 1345 C CA . ALA A 1 182 ? 2.305 -1.403 -0.939 1 29.06 182 ALA A CA 1
ATOM 1346 C C . ALA A 1 182 ? 1.455 -0.141 -0.823 1 29.06 182 ALA A C 1
ATOM 1348 O O . ALA A 1 182 ? 1.785 0.768 -0.057 1 29.06 182 ALA A O 1
ATOM 1349 N N . GLN A 1 183 ? 0.88 0.415 -1.847 1 25.89 183 GLN A N 1
ATOM 1350 C CA . GLN A 1 183 ? -0.026 1.556 -1.769 1 25.89 183 GLN A CA 1
ATOM 1351 C C . GLN A 1 183 ? -1.069 1.355 -0.673 1 25.89 183 GLN A C 1
ATOM 1353 O O . GLN A 1 183 ? -1.713 0.306 -0.606 1 25.89 183 GLN A O 1
ATOM 1358 N N . LYS A 1 184 ? -0.737 1.979 0.538 1 22.52 184 LYS A N 1
ATOM 1359 C CA . LYS A 1 184 ? -1.845 2.049 1.487 1 22.52 184 LYS A CA 1
ATOM 1360 C C . LYS A 1 184 ? -3.117 2.549 0.811 1 22.52 184 LYS A C 1
ATOM 1362 O O . LYS A 1 184 ? -3.062 3.414 -0.065 1 22.52 184 LYS A O 1
ATOM 1367 N N . MET B 1 1 ? -18.562 -15.07 9.242 1 30.94 1 MET B N 1
ATOM 1368 C CA . MET B 1 1 ? -17.5 -15.93 9.734 1 30.94 1 MET B CA 1
ATOM 1369 C C . MET B 1 1 ? -16.125 -15.32 9.438 1 30.94 1 MET B C 1
ATOM 1371 O O . MET B 1 1 ? -15.875 -14.875 8.32 1 30.94 1 MET B O 1
ATOM 1375 N N . ALA B 1 2 ? -15.359 -14.992 10.312 1 41.53 2 ALA B N 1
ATOM 1376 C CA . ALA B 1 2 ? -14.031 -14.422 10.156 1 41.53 2 ALA B CA 1
ATOM 1377 C C . ALA B 1 2 ? -13.211 -15.203 9.133 1 41.53 2 ALA B C 1
ATOM 1379 O O . ALA B 1 2 ? -13.289 -16.438 9.078 1 41.53 2 ALA B O 1
ATOM 1380 N N . PRO B 1 3 ? -12.914 -14.492 8.031 1 55.88 3 PRO B N 1
ATOM 1381 C CA . PRO B 1 3 ? -12.25 -15.328 7.023 1 55.88 3 PRO B CA 1
ATOM 1382 C C . PRO B 1 3 ? -11.211 -16.266 7.621 1 55.88 3 PRO B C 1
ATOM 1384 O O . PRO B 1 3 ? -10.539 -15.914 8.594 1 55.88 3 PRO B O 1
ATOM 1387 N N . HIS B 1 4 ? -11.453 -17.578 7.625 1 68 4 HIS B N 1
ATOM 1388 C CA . HIS B 1 4 ? -10.516 -18.594 8.102 1 68 4 HIS B CA 1
ATOM 1389 C C . HIS B 1 4 ? -9.117 -18.375 7.531 1 68 4 HIS B C 1
ATOM 1391 O O . HIS B 1 4 ? -8.969 -18.031 6.352 1 68 4 HIS B O 1
ATOM 1397 N N . PRO B 1 5 ? -8.203 -18.375 8.453 1 81.69 5 PRO B N 1
ATOM 1398 C CA . PRO B 1 5 ? -6.828 -18.219 7.98 1 81.69 5 PRO B CA 1
ATOM 1399 C C . PRO B 1 5 ? -6.438 -19.266 6.938 1 81.69 5 PRO B C 1
ATOM 1401 O O . PRO B 1 5 ? -6.961 -20.391 6.957 1 81.69 5 PRO B O 1
ATOM 1404 N N . THR B 1 6 ? -5.703 -19 6.023 1 88.88 6 THR B N 1
ATOM 1405 C CA . THR B 1 6 ? -5.203 -19.906 5.008 1 88.88 6 THR B CA 1
ATOM 1406 C C . THR B 1 6 ? -4.34 -21 5.637 1 88.88 6 THR B C 1
ATOM 1408 O O . THR B 1 6 ? -3.461 -20.719 6.453 1 88.88 6 THR B O 1
ATOM 1411 N N . PRO B 1 7 ? -4.633 -22.297 5.379 1 93.94 7 PRO B N 1
ATOM 1412 C CA . PRO B 1 7 ? -3.805 -23.359 5.941 1 93.94 7 PRO B CA 1
ATOM 1413 C C . PRO B 1 7 ? -2.344 -23.266 5.512 1 93.94 7 PRO B C 1
ATOM 1415 O O . PRO B 1 7 ? -2.045 -22.719 4.445 1 93.94 7 PRO B O 1
ATOM 1418 N N . THR B 1 8 ? -1.435 -23.922 6.367 1 94.75 8 THR B N 1
ATOM 1419 C CA . THR B 1 8 ? -0.004 -23.906 6.082 1 94.75 8 THR B CA 1
ATOM 1420 C C . THR B 1 8 ? 0.494 -25.297 5.73 1 94.75 8 THR B C 1
ATOM 1422 O O . THR B 1 8 ? -0.169 -26.297 6.031 1 94.75 8 THR B O 1
ATOM 1425 N N . THR B 1 9 ? 1.558 -25.359 4.992 1 95.94 9 THR B N 1
ATOM 1426 C CA . THR B 1 9 ? 2.258 -26.625 4.727 1 95.94 9 THR B CA 1
ATOM 1427 C C . THR B 1 9 ? 3.766 -26.438 4.875 1 95.94 9 THR B C 1
ATOM 1429 O O . THR B 1 9 ? 4.301 -25.375 4.57 1 95.94 9 THR B O 1
ATOM 1432 N N . SER B 1 10 ? 4.465 -27.5 5.336 1 95.19 10 SER B N 1
ATOM 1433 C CA . SER B 1 10 ? 5.906 -27.453 5.543 1 95.19 10 SER B CA 1
ATOM 1434 C C . SER B 1 10 ? 6.605 -28.625 4.863 1 95.19 10 SER B C 1
ATOM 1436 O O . SER B 1 10 ? 7.762 -28.922 5.168 1 95.19 10 SER B O 1
ATOM 1438 N N . ALA B 1 11 ? 5.844 -29.328 4.012 1 95.25 11 ALA B N 1
ATOM 1439 C CA . ALA B 1 11 ? 6.484 -30.422 3.309 1 95.25 11 ALA B CA 1
ATOM 1440 C C . ALA B 1 11 ? 7.711 -29.953 2.535 1 95.25 11 ALA B C 1
ATOM 1442 O O . ALA B 1 11 ? 7.668 -28.906 1.873 1 95.25 11 ALA B O 1
ATOM 1443 N N . PRO B 1 12 ? 8.812 -30.688 2.594 1 95 12 PRO B N 1
ATOM 1444 C CA . PRO B 1 12 ? 10.078 -30.234 2.008 1 95 12 PRO B CA 1
ATOM 1445 C C . PRO B 1 12 ? 9.961 -29.922 0.52 1 95 12 PRO B C 1
ATOM 1447 O O . PRO B 1 12 ? 10.625 -29 0.028 1 95 12 PRO B O 1
ATOM 1450 N N . GLU B 1 13 ? 9.156 -30.672 -0.199 1 95 13 GLU B N 1
ATOM 1451 C CA . GLU B 1 13 ? 9.016 -30.422 -1.631 1 95 13 GLU B CA 1
ATOM 1452 C C . GLU B 1 13 ? 8.398 -29.047 -1.897 1 95 13 GLU B C 1
ATOM 1454 O O . GLU B 1 13 ? 8.781 -28.359 -2.85 1 95 13 GLU B O 1
ATOM 1459 N N . HIS B 1 14 ? 7.418 -28.672 -1.05 1 96.94 14 HIS B N 1
ATOM 1460 C CA . HIS B 1 14 ? 6.777 -27.375 -1.223 1 96.94 14 HIS B CA 1
ATOM 1461 C C . HIS B 1 14 ? 7.734 -26.234 -0.869 1 96.94 14 HIS B C 1
ATOM 1463 O O . HIS B 1 14 ? 7.73 -25.188 -1.523 1 96.94 14 HIS B O 1
ATOM 1469 N N . VAL B 1 15 ? 8.555 -26.484 0.135 1 96.56 15 VAL B N 1
ATOM 1470 C CA . VAL B 1 15 ? 9.562 -25.5 0.512 1 96.56 15 VAL B CA 1
ATOM 1471 C C . VAL B 1 15 ? 10.562 -25.328 -0.631 1 96.56 15 VAL B C 1
ATOM 1473 O O . VAL B 1 15 ? 10.93 -24.203 -0.971 1 96.56 15 VAL B O 1
ATOM 1476 N N . ARG B 1 16 ? 10.938 -26.422 -1.233 1 96.31 16 ARG B N 1
ATOM 1477 C CA . ARG B 1 16 ? 11.883 -26.375 -2.344 1 96.31 16 ARG B CA 1
ATOM 1478 C C . ARG B 1 16 ? 11.328 -25.562 -3.51 1 96.31 16 ARG B C 1
ATOM 1480 O O . ARG B 1 16 ? 12.008 -24.688 -4.051 1 96.31 16 ARG B O 1
ATOM 1487 N N . TYR B 1 17 ? 10.102 -25.781 -3.928 1 97.5 17 TYR B N 1
ATOM 1488 C CA . TYR B 1 17 ? 9.5 -25.078 -5.059 1 97.5 17 TYR B CA 1
ATOM 1489 C C . TYR B 1 17 ? 9.266 -23.609 -4.727 1 97.5 17 TYR B C 1
ATOM 1491 O O . TYR B 1 17 ? 9.375 -22.75 -5.598 1 97.5 17 TYR B O 1
ATOM 1499 N N . MET B 1 18 ? 8.969 -23.312 -3.43 1 97.94 18 MET B N 1
ATOM 1500 C CA . MET B 1 18 ? 8.789 -21.906 -3.033 1 97.94 18 MET B CA 1
ATOM 1501 C C . MET B 1 18 ? 10.109 -21.156 -3.105 1 97.94 18 MET B C 1
ATOM 1503 O O . MET B 1 18 ? 10.141 -20 -3.537 1 97.94 18 MET B O 1
ATOM 1507 N N . ARG B 1 19 ? 11.164 -21.812 -2.752 1 96.94 19 ARG B N 1
ATOM 1508 C CA . ARG B 1 19 ? 12.477 -21.172 -2.848 1 96.94 19 ARG B CA 1
ATOM 1509 C C . ARG B 1 19 ? 12.867 -20.938 -4.301 1 96.94 19 ARG B C 1
ATOM 1511 O O . ARG B 1 19 ? 13.516 -19.938 -4.621 1 96.94 19 ARG B O 1
ATOM 1518 N N . LEU B 1 20 ? 12.5 -21.875 -5.145 1 97.62 20 LEU B N 1
ATOM 1519 C CA . LEU B 1 20 ? 12.703 -21.656 -6.574 1 97.62 20 LEU B CA 1
ATOM 1520 C C . LEU B 1 20 ? 11.906 -20.453 -7.059 1 97.62 20 LEU B C 1
ATOM 1522 O O . LEU B 1 20 ? 12.422 -19.625 -7.82 1 97.62 20 LEU B O 1
ATOM 1526 N N . ALA B 1 21 ? 10.648 -20.359 -6.609 1 98.31 21 ALA B N 1
ATOM 1527 C CA . ALA B 1 21 ? 9.828 -19.203 -6.953 1 98.31 21 ALA B CA 1
ATOM 1528 C C . ALA B 1 21 ? 10.461 -17.906 -6.441 1 98.31 21 ALA B C 1
ATOM 1530 O O . ALA B 1 21 ? 10.461 -16.891 -7.141 1 98.31 21 ALA B O 1
ATOM 1531 N N . LEU B 1 22 ? 11.016 -17.953 -5.246 1 96.38 22 LEU B N 1
ATOM 1532 C CA . LEU B 1 22 ? 11.664 -16.797 -4.66 1 96.38 22 LEU B CA 1
ATOM 1533 C C . LEU B 1 22 ? 12.883 -16.375 -5.48 1 96.38 22 LEU B C 1
ATOM 1535 O O . LEU B 1 22 ? 13.133 -15.188 -5.684 1 96.38 22 LEU B O 1
ATOM 1539 N N . ALA B 1 23 ? 13.617 -17.375 -5.961 1 96.12 23 ALA B N 1
ATOM 1540 C CA . ALA B 1 23 ? 14.75 -17.094 -6.844 1 96.12 23 ALA B CA 1
ATOM 1541 C C . ALA B 1 23 ? 14.281 -16.406 -8.125 1 96.12 23 ALA B C 1
ATOM 1543 O O . ALA B 1 23 ? 14.945 -15.508 -8.633 1 96.12 23 ALA B O 1
ATOM 1544 N N . GLU B 1 24 ? 13.148 -16.812 -8.672 1 97.12 24 GLU B N 1
ATOM 1545 C CA . GLU B 1 24 ? 12.578 -16.156 -9.844 1 97.12 24 GLU B CA 1
ATOM 1546 C C . GLU B 1 24 ? 12.211 -14.703 -9.539 1 97.12 24 GLU B C 1
ATOM 1548 O O . GLU B 1 24 ? 12.477 -13.805 -10.344 1 97.12 24 GLU B O 1
ATOM 1553 N N . ALA B 1 25 ? 11.602 -14.5 -8.391 1 95.5 25 ALA B N 1
ATOM 1554 C CA . ALA B 1 25 ? 11.18 -13.156 -8 1 95.5 25 ALA B CA 1
ATOM 1555 C C . ALA B 1 25 ? 12.352 -12.18 -8.039 1 95.5 25 ALA B C 1
ATOM 1557 O O . ALA B 1 25 ? 12.188 -11.023 -8.422 1 95.5 25 ALA B O 1
ATOM 1558 N N . ARG B 1 26 ? 13.5 -12.617 -7.742 1 92.31 26 ARG B N 1
ATOM 1559 C CA . ARG B 1 26 ? 14.688 -11.781 -7.625 1 92.31 26 ARG B CA 1
ATOM 1560 C C . ARG B 1 26 ? 15.188 -11.336 -8.992 1 92.31 26 ARG B C 1
ATOM 1562 O O . ARG B 1 26 ? 16 -10.422 -9.102 1 92.31 26 ARG B O 1
ATOM 1569 N N . LYS B 1 27 ? 14.664 -11.945 -9.977 1 93.56 27 LYS B N 1
ATOM 1570 C CA . LYS B 1 27 ? 15.031 -11.547 -11.336 1 93.56 27 LYS B CA 1
ATOM 1571 C C . LYS B 1 27 ? 14.242 -10.32 -11.781 1 93.56 27 LYS B C 1
ATOM 1573 O O . LYS B 1 27 ? 14.586 -9.688 -12.789 1 93.56 27 LYS B O 1
ATOM 1578 N N . SER B 1 28 ? 13.211 -9.992 -11.055 1 91.38 28 SER B N 1
ATOM 1579 C CA . SER B 1 28 ? 12.352 -8.867 -11.414 1 91.38 28 SER B CA 1
ATOM 1580 C C . SER B 1 28 ? 13.062 -7.535 -11.188 1 91.38 28 SER B C 1
ATOM 1582 O O . SER B 1 28 ? 13.773 -7.367 -10.195 1 91.38 28 SER B O 1
ATOM 1584 N N . ILE B 1 29 ? 12.852 -6.645 -12.133 1 81.75 29 ILE B N 1
ATOM 1585 C CA . ILE B 1 29 ? 13.305 -5.273 -11.922 1 81.75 29 ILE B CA 1
ATOM 1586 C C . ILE B 1 29 ? 12.289 -4.52 -11.062 1 81.75 29 ILE B C 1
ATOM 1588 O O . ILE B 1 29 ? 11.133 -4.359 -11.445 1 81.75 29 ILE B O 1
ATOM 1592 N N . PRO B 1 30 ? 12.773 -4.164 -9.93 1 76.75 30 PRO B N 1
ATOM 1593 C CA . PRO B 1 30 ? 11.836 -3.477 -9.039 1 76.75 30 PRO B CA 1
ATOM 1594 C C . PRO B 1 30 ? 11.32 -2.162 -9.617 1 76.75 30 PRO B C 1
ATOM 1596 O O . PRO B 1 30 ? 12.078 -1.439 -10.281 1 76.75 30 PRO B O 1
ATOM 1599 N N . VAL B 1 31 ? 10.031 -1.926 -9.484 1 68 31 VAL B N 1
ATOM 1600 C CA . VAL B 1 31 ? 9.406 -0.648 -9.797 1 68 31 VAL B CA 1
ATOM 1601 C C . VAL B 1 31 ? 8.531 -0.197 -8.633 1 68 31 VAL B C 1
ATOM 1603 O O . VAL B 1 31 ? 8.117 -1.015 -7.805 1 68 31 VAL B O 1
ATOM 1606 N N . GLU B 1 32 ? 8.195 0.971 -8.57 1 60.84 32 GLU B N 1
ATOM 1607 C CA . GLU B 1 32 ? 7.504 1.553 -7.418 1 60.84 32 GLU B CA 1
ATOM 1608 C C . GLU B 1 32 ? 6.043 1.122 -7.375 1 60.84 32 GLU B C 1
ATOM 1610 O O . GLU B 1 32 ? 5.434 1.075 -6.305 1 60.84 32 GLU B O 1
ATOM 1615 N N . THR B 1 33 ? 5.535 0.782 -8.422 1 62.5 33 THR B N 1
ATOM 1616 C CA . THR B 1 33 ? 4.086 0.647 -8.516 1 62.5 33 THR B CA 1
ATOM 1617 C C . THR B 1 33 ? 3.686 -0.823 -8.586 1 62.5 33 THR B C 1
ATOM 1619 O O . THR B 1 33 ? 2.52 -1.142 -8.828 1 62.5 33 THR B O 1
ATOM 1622 N N . ALA B 1 34 ? 4.676 -1.685 -8.43 1 74.88 34 ALA B N 1
ATOM 1623 C CA . ALA B 1 34 ? 4.359 -3.104 -8.57 1 74.88 34 ALA B CA 1
ATOM 1624 C C . ALA B 1 34 ? 5.309 -3.961 -7.742 1 74.88 34 ALA B C 1
ATOM 1626 O O . ALA B 1 34 ? 6.477 -3.609 -7.562 1 74.88 34 ALA B O 1
ATOM 1627 N N . PHE B 1 35 ? 4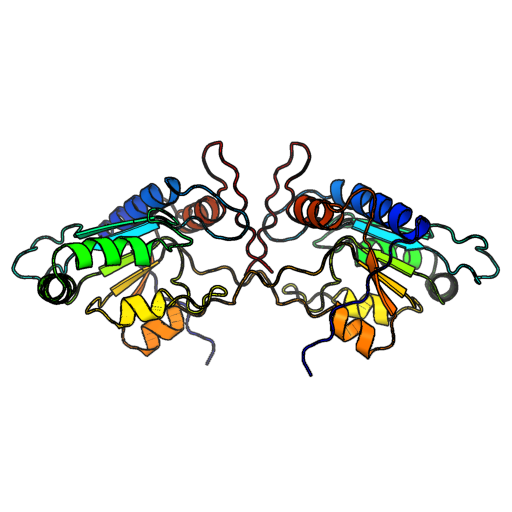.797 -5.035 -7.312 1 80.81 35 PHE B N 1
ATOM 1628 C CA . PHE B 1 35 ? 5.617 -5.957 -6.539 1 80.81 35 PHE B CA 1
ATOM 1629 C C . PHE B 1 35 ? 6.504 -6.789 -7.457 1 80.81 35 PHE B C 1
ATOM 1631 O O . PHE B 1 35 ? 6.16 -7.031 -8.617 1 80.81 35 PHE B O 1
ATOM 1638 N N . CYS B 1 36 ? 7.637 -7.23 -6.898 1 87.19 36 CYS B N 1
ATOM 1639 C CA . CYS B 1 36 ? 8.461 -8.266 -7.508 1 87.19 36 CYS B CA 1
ATOM 1640 C C . CYS B 1 36 ? 8.047 -9.648 -7.02 1 87.19 36 CYS B C 1
ATOM 1642 O O . CYS B 1 36 ? 8.312 -10.016 -5.875 1 87.19 36 CYS B O 1
ATOM 1644 N N . VAL B 1 37 ? 7.438 -10.414 -7.875 1 93.69 37 VAL B N 1
ATOM 1645 C CA . VAL B 1 37 ? 6.887 -11.719 -7.531 1 93.69 37 VAL B CA 1
ATOM 1646 C C . VAL B 1 37 ? 7.5 -12.789 -8.43 1 93.69 37 VAL B C 1
ATOM 1648 O O . VAL B 1 37 ? 7.883 -12.508 -9.57 1 93.69 37 VAL B O 1
ATOM 1651 N N . GLY B 1 38 ? 7.664 -14 -7.887 1 97.88 38 GLY B N 1
ATOM 1652 C CA . GLY B 1 38 ? 8.047 -15.18 -8.648 1 97.88 38 GLY B CA 1
ATOM 1653 C C . GLY B 1 38 ? 6.996 -16.281 -8.617 1 97.88 38 GLY B C 1
ATOM 1654 O O . GLY B 1 38 ? 6.238 -16.375 -7.648 1 97.88 38 GLY B O 1
ATOM 1655 N N . ALA B 1 39 ? 6.988 -17.109 -9.672 1 98.75 39 ALA B N 1
ATOM 1656 C CA . ALA B 1 39 ? 6.039 -18.219 -9.758 1 98.75 39 ALA B CA 1
ATOM 1657 C C . ALA B 1 39 ? 6.684 -19.438 -10.398 1 98.75 39 ALA B C 1
ATOM 1659 O O . ALA B 1 39 ? 7.559 -19.312 -11.25 1 98.75 39 ALA B O 1
ATOM 1660 N N . VAL B 1 40 ? 6.242 -20.625 -9.984 1 98.69 40 VAL B N 1
ATOM 1661 C CA . VAL B 1 40 ? 6.637 -21.922 -10.531 1 98.69 40 VAL B CA 1
ATOM 1662 C C . VAL B 1 40 ? 5.402 -22.797 -10.703 1 98.69 40 VAL B C 1
ATOM 1664 O O . VAL B 1 40 ? 4.566 -22.906 -9.805 1 98.69 40 VAL B O 1
ATOM 1667 N N . ILE B 1 41 ? 5.266 -23.344 -11.836 1 98.19 41 ILE B N 1
ATOM 1668 C CA . ILE B 1 41 ? 4.199 -24.312 -12.07 1 98.19 41 ILE B CA 1
ATOM 1669 C C . ILE B 1 41 ? 4.785 -25.719 -12.148 1 98.19 41 ILE B C 1
ATOM 1671 O O . ILE B 1 41 ? 5.742 -25.953 -12.883 1 98.19 41 ILE B O 1
ATOM 1675 N N . VAL B 1 42 ? 4.195 -26.625 -11.383 1 97.31 42 VAL B N 1
ATOM 1676 C CA . VAL B 1 42 ? 4.676 -28 -11.273 1 97.31 42 VAL B CA 1
ATOM 1677 C C . VAL B 1 42 ? 3.578 -28.969 -11.711 1 97.31 42 VAL B C 1
ATOM 1679 O O . VAL B 1 42 ? 2.416 -28.812 -11.328 1 97.31 42 VAL B O 1
ATOM 1682 N N . SER B 1 43 ? 3.926 -29.969 -12.484 1 95.06 43 SER B N 1
ATOM 1683 C CA . SER B 1 43 ? 2.959 -30.938 -12.984 1 95.06 43 SER B CA 1
ATOM 1684 C C . SER B 1 43 ? 2.375 -31.766 -11.852 1 95.06 43 SER B C 1
ATOM 1686 O O . SER B 1 43 ? 2.988 -31.906 -10.789 1 95.06 43 SER B O 1
ATOM 1688 N N . SER B 1 44 ? 1.249 -32.281 -12.102 1 92.62 44 SER B N 1
ATOM 1689 C CA . SER B 1 44 ? 0.624 -33.188 -11.133 1 92.62 44 SER B CA 1
ATOM 1690 C C . SER B 1 44 ? 1.471 -34.438 -10.906 1 92.62 44 SER B C 1
ATOM 1692 O O . SER B 1 44 ? 2.027 -35 -11.852 1 92.62 44 SER B O 1
ATOM 1694 N N . PRO B 1 45 ? 1.558 -34.812 -9.609 1 86.94 45 PRO B N 1
ATOM 1695 C CA . PRO B 1 45 ? 2.287 -36.062 -9.359 1 86.94 45 PRO B CA 1
ATOM 1696 C C . PRO B 1 45 ? 1.62 -37.281 -10.008 1 86.94 45 PRO B C 1
ATOM 1698 O O . PRO B 1 45 ? 2.264 -38.312 -10.195 1 86.94 45 PRO B O 1
ATOM 1701 N N . THR B 1 46 ? 0.311 -37.125 -10.289 1 80.31 46 THR B N 1
ATOM 1702 C CA . THR B 1 46 ? -0.427 -38.25 -10.844 1 80.31 46 THR B CA 1
ATOM 1703 C C . THR B 1 46 ? -0.548 -38.125 -12.359 1 80.31 46 THR B C 1
ATOM 1705 O O . THR B 1 46 ? -1.208 -38.938 -13 1 80.31 46 THR B O 1
ATOM 1708 N N . HIS B 1 47 ? 0.108 -37.125 -12.836 1 73.12 47 HIS B N 1
ATOM 1709 C CA . HIS B 1 47 ? 0.053 -36.969 -14.289 1 73.12 47 HIS B CA 1
ATOM 1710 C C . HIS B 1 47 ? 0.83 -38.094 -14.984 1 73.12 47 HIS B C 1
ATOM 1712 O O . HIS B 1 47 ? 1.951 -38.406 -14.586 1 73.12 47 HIS B O 1
ATOM 1718 N N . PRO B 1 48 ? 0.232 -38.656 -15.914 1 68.62 48 PRO B N 1
ATOM 1719 C CA . PRO B 1 48 ? 0.847 -39.812 -16.531 1 68.62 48 PRO B CA 1
ATOM 1720 C C . PRO B 1 48 ? 2.213 -39.5 -17.141 1 68.62 48 PRO B C 1
ATOM 1722 O O . PRO B 1 48 ? 3.098 -40.375 -17.141 1 68.62 48 PRO B O 1
ATOM 1725 N N . THR B 1 49 ? 2.463 -38.406 -17.656 1 61.84 49 THR B N 1
ATOM 1726 C CA . THR B 1 49 ? 3.697 -38.125 -18.391 1 61.84 49 THR B CA 1
ATOM 1727 C C . THR B 1 49 ? 4.668 -37.312 -17.516 1 61.84 49 THR B C 1
ATOM 1729 O O . THR B 1 49 ? 5.754 -36.969 -17.953 1 61.84 49 THR B O 1
ATOM 1732 N N . SER B 1 50 ? 4.34 -37.031 -16.344 1 60.22 50 SER B N 1
ATOM 1733 C CA . SER B 1 50 ? 5.184 -36.188 -15.508 1 60.22 50 SER B CA 1
ATOM 1734 C C . SER B 1 50 ? 5.391 -36.781 -14.133 1 60.22 50 SER B C 1
ATOM 1736 O O . SER B 1 50 ? 5.48 -36.062 -13.133 1 60.22 50 SER B O 1
ATOM 1738 N N . SER B 1 51 ? 5.375 -38 -13.977 1 67.25 51 SER B N 1
ATOM 1739 C CA . SER B 1 51 ? 5.727 -38.688 -12.734 1 67.25 51 SER B CA 1
ATOM 1740 C C . SER B 1 51 ? 7.188 -39.125 -12.734 1 67.25 51 SER B C 1
ATOM 1742 O O . SER B 1 51 ? 7.633 -39.812 -13.648 1 67.25 51 SER B O 1
ATOM 1744 N N . PRO B 1 52 ? 8.008 -38.375 -11.688 1 77.94 52 PRO B N 1
ATOM 1745 C CA . PRO B 1 52 ? 7.555 -37.531 -10.594 1 77.94 52 PRO B CA 1
ATOM 1746 C C . PRO B 1 52 ? 7.223 -36.094 -11.062 1 77.94 52 PRO B C 1
ATOM 1748 O O . PRO B 1 52 ? 7.453 -35.75 -12.227 1 77.94 52 PRO B O 1
ATOM 1751 N N . SER B 1 53 ? 6.625 -35.312 -10.211 1 88.31 53 SER B N 1
ATOM 1752 C CA . SER B 1 53 ? 6.25 -33.938 -10.555 1 88.31 53 SER B CA 1
ATOM 1753 C C . SER B 1 53 ? 7.43 -33.156 -11.141 1 88.31 53 SER B C 1
ATOM 1755 O O . SER B 1 53 ? 8.562 -33.312 -10.68 1 88.31 53 SER B O 1
ATOM 1757 N N . THR B 1 54 ? 7.246 -32.531 -12.258 1 92.25 54 THR B N 1
ATOM 1758 C CA . THR B 1 54 ? 8.273 -31.719 -12.891 1 92.25 54 THR B CA 1
ATOM 1759 C C 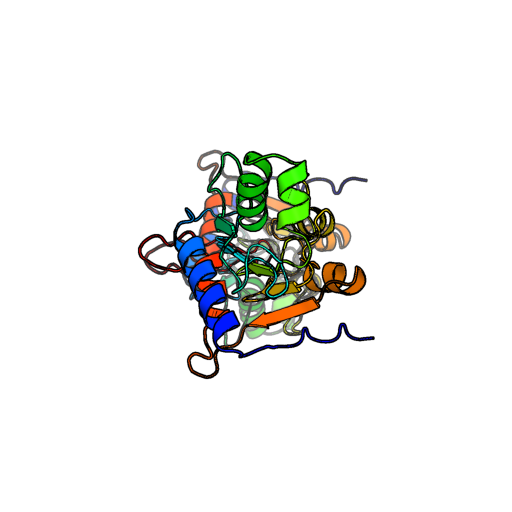. THR B 1 54 ? 7.836 -30.266 -12.984 1 92.25 54 THR B C 1
ATOM 1761 O O . THR B 1 54 ? 6.637 -29.969 -13.008 1 92.25 54 THR B O 1
ATOM 1764 N N . VAL B 1 55 ? 8.859 -29.391 -13.039 1 96.25 55 VAL B N 1
ATOM 1765 C CA . VAL B 1 55 ? 8.594 -27.969 -13.273 1 96.25 55 VAL B CA 1
ATOM 1766 C C . VAL B 1 55 ? 8.195 -27.75 -14.734 1 96.25 55 VAL B C 1
ATOM 1768 O O . VAL B 1 55 ? 8.953 -28.094 -15.641 1 96.25 55 VAL B O 1
ATOM 1771 N N . LEU B 1 56 ? 7.031 -27.25 -14.922 1 95.12 56 LEU B N 1
ATOM 1772 C CA . LEU B 1 56 ? 6.527 -27.016 -16.266 1 95.12 56 LEU B CA 1
ATOM 1773 C C . LEU B 1 56 ? 6.988 -25.656 -16.781 1 95.12 56 LEU B C 1
ATOM 1775 O O . LEU B 1 56 ? 7.316 -25.516 -17.969 1 95.12 56 LEU B O 1
ATOM 1779 N N . ALA B 1 57 ? 6.992 -24.672 -15.977 1 97.31 57 ALA B N 1
ATOM 1780 C CA . ALA B 1 57 ? 7.387 -23.297 -16.328 1 97.31 57 ALA B CA 1
ATOM 1781 C C . ALA B 1 57 ? 7.629 -22.453 -15.086 1 97.31 57 ALA B C 1
ATOM 1783 O O . ALA B 1 57 ? 7.156 -22.797 -14 1 97.31 57 ALA B O 1
ATOM 1784 N N . THR B 1 58 ? 8.414 -21.453 -15.25 1 98.31 58 THR B N 1
ATOM 1785 C CA . THR B 1 58 ? 8.625 -20.422 -14.234 1 98.31 58 THR B CA 1
ATOM 1786 C C . THR B 1 58 ? 8.266 -19.047 -14.781 1 98.31 58 THR B C 1
ATOM 1788 O O . THR B 1 58 ? 8.125 -18.875 -16 1 98.31 58 THR B O 1
ATOM 1791 N N . GLY B 1 59 ? 8.023 -18.109 -13.891 1 98.44 59 GLY B N 1
ATOM 1792 C CA . GLY B 1 59 ? 7.781 -16.719 -14.25 1 98.44 59 GLY B CA 1
ATOM 1793 C C . GLY B 1 59 ? 8.141 -15.75 -13.148 1 98.44 59 GLY B C 1
ATOM 1794 O O . GLY B 1 59 ? 8.227 -16.125 -11.984 1 98.44 59 GLY B O 1
ATOM 1795 N N . TYR B 1 60 ? 8.461 -14.547 -13.555 1 97.56 60 TYR B N 1
ATOM 1796 C CA . TYR B 1 60 ? 8.672 -13.461 -12.609 1 97.56 60 TYR B CA 1
ATOM 1797 C C . TYR B 1 60 ? 8.094 -12.148 -13.141 1 97.56 60 TYR B C 1
ATOM 1799 O O . TYR B 1 60 ? 7.805 -12.031 -14.328 1 97.56 60 TYR B O 1
ATOM 1807 N N . SER B 1 61 ? 7.828 -11.258 -12.195 1 93.75 61 SER B N 1
ATOM 1808 C CA . SER B 1 61 ? 7.188 -9.992 -12.531 1 93.75 61 SER B CA 1
ATOM 1809 C C . SER B 1 61 ? 7.938 -9.273 -13.648 1 93.75 61 SER B C 1
ATOM 1811 O O . SER B 1 61 ? 9.156 -9.102 -13.578 1 93.75 61 SER B O 1
ATOM 1813 N N . ARG B 1 62 ? 7.172 -8.945 -14.742 1 93 62 ARG B N 1
ATOM 1814 C CA . ARG B 1 62 ? 7.629 -8.141 -15.867 1 93 62 ARG B CA 1
ATOM 1815 C C . ARG B 1 62 ? 8.688 -8.875 -16.688 1 93 62 ARG B C 1
ATOM 1817 O O . ARG B 1 62 ? 9.555 -8.25 -17.297 1 93 62 ARG B O 1
ATOM 1824 N N . GLU B 1 63 ? 8.68 -10.164 -16.594 1 96.25 63 GLU B N 1
ATOM 1825 C CA . GLU B 1 63 ? 9.531 -10.977 -17.469 1 96.25 63 GLU B CA 1
ATOM 1826 C C . GLU B 1 63 ? 9.156 -10.781 -18.922 1 96.25 63 GLU B C 1
ATOM 1828 O O . GLU B 1 63 ? 10.031 -10.664 -19.781 1 96.25 63 GLU B O 1
ATOM 1833 N N . LEU B 1 64 ? 7.895 -10.867 -19.219 1 93.81 64 LEU B N 1
ATOM 1834 C CA . LEU B 1 64 ? 7.363 -10.609 -20.562 1 93.81 64 LEU B CA 1
ATOM 1835 C C . LEU B 1 64 ? 6.961 -9.148 -20.703 1 93.81 64 LEU B C 1
ATOM 1837 O O . LEU B 1 64 ? 6.816 -8.43 -19.719 1 93.81 64 LEU B O 1
ATOM 1841 N N . PRO B 1 65 ? 6.84 -8.648 -21.859 1 91.94 65 PRO B N 1
ATOM 1842 C CA . PRO B 1 65 ? 6.555 -7.223 -22.078 1 91.94 65 PRO B CA 1
ATOM 1843 C C . PRO B 1 65 ? 5.297 -6.762 -21.344 1 91.94 65 PRO B C 1
ATOM 1845 O O . PRO B 1 65 ? 4.305 -7.496 -21.281 1 91.94 65 PRO B O 1
ATOM 1848 N N . GLY B 1 66 ? 5.375 -5.504 -20.828 1 86.56 66 GLY B N 1
ATOM 1849 C CA . GLY B 1 66 ? 4.273 -4.914 -20.094 1 86.56 66 GLY B CA 1
ATOM 1850 C C . GLY B 1 66 ? 4.34 -5.191 -18.594 1 86.56 66 GLY B C 1
ATOM 1851 O O . GLY B 1 66 ? 5.336 -5.73 -18.109 1 86.56 66 GLY B O 1
ATOM 1852 N N . ASN B 1 67 ? 3.275 -4.773 -17.859 1 86.31 67 ASN B N 1
ATOM 1853 C CA . ASN B 1 67 ? 3.182 -5.051 -16.422 1 86.31 67 ASN B CA 1
ATOM 1854 C C . ASN B 1 67 ? 2.625 -6.449 -16.156 1 86.31 67 ASN B C 1
ATOM 1856 O O . ASN B 1 67 ? 1.602 -6.594 -15.492 1 86.31 67 ASN B O 1
ATOM 1860 N N . THR B 1 68 ? 3.402 -7.344 -16.672 1 94.12 68 THR B N 1
ATOM 1861 C CA . THR B 1 68 ? 2.967 -8.734 -16.531 1 94.12 68 THR B CA 1
ATOM 1862 C C . THR B 1 68 ? 3.318 -9.281 -15.156 1 94.12 68 THR B C 1
ATOM 1864 O O . THR B 1 68 ? 4.387 -8.992 -14.625 1 94.12 68 THR B O 1
ATOM 1867 N N . HIS B 1 69 ? 2.41 -10.023 -14.617 1 95.69 69 HIS B N 1
ATOM 1868 C CA . HIS B 1 69 ? 2.645 -10.648 -13.32 1 95.69 69 HIS B CA 1
ATOM 1869 C C . HIS B 1 69 ? 3.344 -11.992 -13.484 1 95.69 69 HIS B C 1
ATOM 1871 O O . HIS B 1 69 ? 3.35 -12.57 -14.57 1 95.69 69 HIS B O 1
ATOM 1877 N N . ALA B 1 70 ? 3.957 -12.477 -12.414 1 97.69 70 ALA B N 1
ATOM 1878 C CA . ALA B 1 70 ? 4.738 -13.711 -12.414 1 97.69 70 ALA B CA 1
ATOM 1879 C C . ALA B 1 70 ? 3.893 -14.898 -12.859 1 97.69 70 ALA B C 1
ATOM 1881 O O . ALA B 1 70 ? 4.32 -15.688 -13.703 1 97.69 70 ALA B O 1
ATOM 1882 N N . GLU B 1 71 ? 2.693 -15.07 -12.25 1 98.12 71 GLU B N 1
ATOM 1883 C CA . GLU B 1 71 ? 1.791 -16.172 -12.594 1 98.12 71 GLU B CA 1
ATOM 1884 C C . GLU B 1 71 ? 1.406 -16.125 -14.07 1 98.12 71 GLU B C 1
ATOM 1886 O O . GLU B 1 71 ? 1.379 -17.156 -14.742 1 98.12 71 GLU B O 1
ATOM 1891 N N . GLN B 1 72 ? 1.12 -14.898 -14.57 1 97.06 72 GLN B N 1
ATOM 1892 C CA . GLN B 1 72 ? 0.807 -14.695 -15.977 1 97.06 72 GLN B CA 1
ATOM 1893 C C . GLN B 1 72 ? 1.962 -15.141 -16.875 1 97.06 72 GLN B C 1
ATOM 1895 O O . GLN B 1 72 ? 1.754 -15.852 -17.859 1 97.06 72 GLN B O 1
ATOM 1900 N N . CYS B 1 73 ? 3.145 -14.75 -16.547 1 97.62 73 CYS B N 1
ATOM 1901 C CA . CYS B 1 73 ? 4.32 -15.094 -17.328 1 97.62 73 CYS B CA 1
ATOM 1902 C C . CYS B 1 73 ? 4.508 -16.609 -17.406 1 97.62 73 CYS B C 1
ATOM 1904 O O . CYS B 1 73 ? 4.758 -17.156 -18.469 1 97.62 73 CYS B O 1
ATOM 1906 N N . ALA B 1 74 ? 4.402 -17.297 -16.281 1 97.94 74 ALA B N 1
ATOM 1907 C CA . ALA B 1 74 ? 4.555 -18.75 -16.25 1 97.94 74 ALA B CA 1
ATOM 1908 C C . ALA B 1 74 ? 3.5 -19.422 -17.109 1 97.94 74 ALA B C 1
ATOM 1910 O O . ALA B 1 74 ? 3.82 -20.312 -17.906 1 97.94 74 ALA B O 1
ATOM 1911 N N . LEU B 1 75 ? 2.26 -19 -16.969 1 97.19 75 LEU B N 1
ATOM 1912 C CA . LEU B 1 75 ? 1.156 -19.594 -17.703 1 97.19 75 LEU B CA 1
ATOM 1913 C C . LEU B 1 75 ? 1.308 -19.344 -19.203 1 97.19 75 LEU B C 1
ATOM 1915 O O . LEU B 1 75 ? 1.056 -20.234 -20.016 1 97.19 75 LEU B O 1
ATOM 1919 N N . ASP B 1 76 ? 1.701 -18.125 -19.594 1 95.69 76 ASP B N 1
ATOM 1920 C CA . ASP B 1 76 ? 1.85 -17.781 -21 1 95.69 76 ASP B CA 1
ATOM 1921 C C . ASP B 1 76 ? 2.93 -18.625 -21.672 1 95.69 76 ASP B C 1
ATOM 1923 O O . ASP B 1 7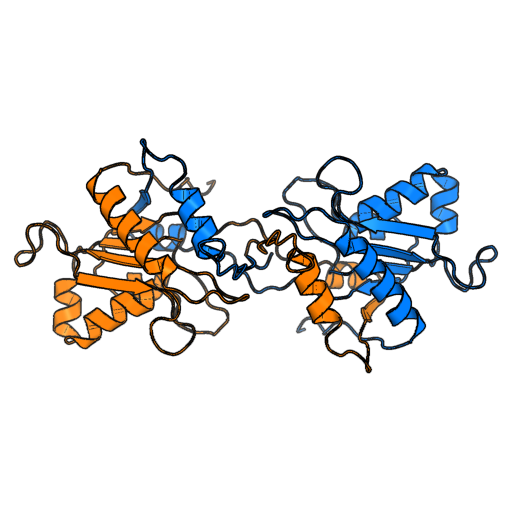6 ? 2.814 -18.969 -22.844 1 95.69 76 ASP B O 1
ATOM 1927 N N . LYS B 1 77 ? 3.951 -18.953 -20.984 1 95.25 77 LYS B N 1
ATOM 1928 C CA . LYS B 1 77 ? 5.02 -19.781 -21.516 1 95.25 77 LYS B CA 1
ATOM 1929 C C . LYS B 1 77 ? 4.52 -21.203 -21.812 1 95.2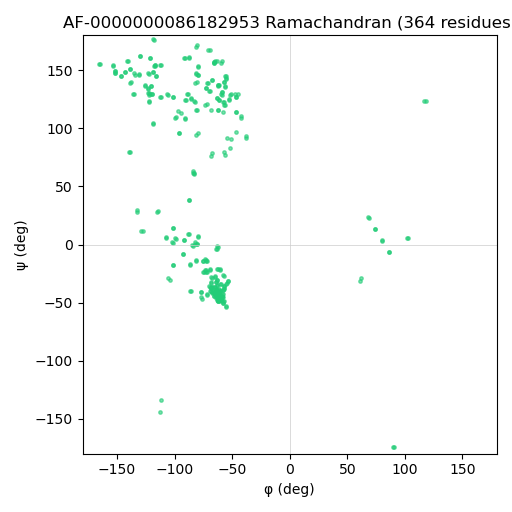5 77 LYS B C 1
ATOM 1931 O O . LYS B 1 77 ? 4.961 -21.828 -22.781 1 95.25 77 LYS B O 1
ATOM 1936 N N . ILE B 1 78 ? 3.627 -21.703 -20.969 1 94.38 78 ILE B N 1
ATOM 1937 C CA . ILE B 1 78 ? 3.057 -23.031 -21.188 1 94.38 78 ILE B CA 1
ATOM 1938 C C . ILE B 1 78 ? 2.098 -23 -22.375 1 94.38 78 ILE B C 1
ATOM 1940 O O . ILE B 1 78 ? 2.098 -23.906 -23.203 1 94.38 78 ILE B O 1
ATOM 1944 N N . LYS B 1 79 ? 1.294 -21.984 -22.453 1 90.88 79 LYS B N 1
ATOM 1945 C CA . LYS B 1 79 ? 0.325 -21.859 -23.531 1 90.88 79 LYS B CA 1
ATOM 1946 C C . LYS B 1 79 ? 1.024 -21.719 -24.891 1 90.88 79 LYS B C 1
ATOM 1948 O O . LYS B 1 79 ? 0.477 -22.109 -25.922 1 90.88 79 LYS B O 1
ATOM 1953 N N . GLY B 1 80 ? 2.186 -21.094 -24.859 1 84.69 80 GLY B N 1
ATOM 1954 C CA . GLY B 1 80 ? 2.959 -20.922 -26.094 1 84.69 80 GLY B CA 1
ATOM 1955 C C . GLY B 1 80 ? 3.344 -22.25 -26.719 1 84.69 80 GLY B C 1
ATOM 1956 O O . GLY B 1 80 ? 3.658 -22.297 -27.922 1 84.69 80 GLY B O 1
ATOM 1957 N N . GLN B 1 81 ? 3.346 -23.297 -25.938 1 77.75 81 GLN B N 1
ATOM 1958 C CA . GLN B 1 81 ? 3.707 -24.609 -26.453 1 77.75 81 GLN B CA 1
ATOM 1959 C C . GLN B 1 81 ? 2.518 -25.281 -27.141 1 77.75 81 GLN B C 1
ATOM 1961 O O . GLN B 1 81 ? 2.662 -26.344 -27.734 1 77.75 81 GLN B O 1
ATOM 1966 N N . GLY B 1 82 ? 1.309 -24.656 -27.266 1 76.38 82 GLY B N 1
ATOM 1967 C CA . GLY B 1 82 ? 0.073 -25.141 -27.859 1 76.38 82 GLY B CA 1
ATOM 1968 C C . GLY B 1 82 ? -1.065 -25.25 -26.859 1 76.38 82 GLY B C 1
ATOM 1969 O O . GLY B 1 82 ? -0.906 -25.844 -25.797 1 76.38 82 GLY B O 1
ATOM 1970 N N . PRO B 1 83 ? -2.188 -24.578 -27.125 1 68.25 83 PRO B N 1
ATOM 1971 C CA . PRO B 1 83 ? -3.287 -24.469 -26.172 1 68.25 83 PRO B CA 1
ATOM 1972 C C . PRO B 1 83 ? -3.789 -25.828 -25.688 1 68.25 83 PRO B C 1
ATOM 1974 O O . PRO B 1 83 ? -3.975 -26.031 -24.484 1 68.25 83 PRO B O 1
ATOM 1977 N N . ALA B 1 84 ? -4.133 -26.719 -26.609 1 70.81 84 ALA B N 1
ATOM 1978 C CA . ALA B 1 84 ? -4.621 -28.047 -26.219 1 70.81 84 ALA B CA 1
ATOM 1979 C C . ALA B 1 84 ? -3.604 -28.766 -25.344 1 70.81 84 ALA B C 1
ATOM 1981 O O . ALA B 1 84 ? -3.969 -29.375 -24.328 1 70.81 84 ALA B O 1
ATOM 1982 N N . ALA B 1 85 ? -2.4 -28.578 -25.656 1 74.88 85 ALA B N 1
ATOM 1983 C CA . ALA B 1 85 ? -1.33 -29.219 -24.891 1 74.88 85 ALA B CA 1
ATOM 1984 C C . ALA B 1 85 ? -1.177 -28.562 -23.516 1 74.88 85 ALA B C 1
ATOM 1986 O O . ALA B 1 85 ? -0.935 -29.25 -22.531 1 74.88 85 ALA B O 1
ATOM 1987 N N . ALA B 1 86 ? -1.615 -27.375 -23.469 1 86.56 86 ALA B N 1
ATOM 1988 C CA . ALA B 1 86 ? -1.47 -26.641 -22.219 1 86.56 86 ALA B CA 1
ATOM 1989 C C . ALA B 1 86 ? -2.508 -27.094 -21.188 1 86.56 86 ALA B C 1
ATOM 1991 O O . ALA B 1 86 ? -2.186 -27.281 -20.016 1 86.56 86 ALA B O 1
ATOM 1992 N N . ASP B 1 87 ? -3.736 -27.312 -21.641 1 88.38 87 ASP B N 1
ATOM 1993 C CA . ASP B 1 87 ? -4.801 -27.734 -20.734 1 88.38 87 ASP B CA 1
ATOM 1994 C C . ASP B 1 87 ? -4.492 -29.109 -20.141 1 88.38 87 ASP B C 1
ATOM 1996 O O . ASP B 1 87 ? -4.715 -29.328 -18.953 1 88.38 87 ASP B O 1
ATOM 2000 N N . ASP B 1 88 ? -4 -29.922 -20.953 1 88.31 88 ASP B N 1
ATOM 2001 C CA . ASP B 1 88 ? -3.676 -31.266 -20.5 1 88.31 88 ASP B CA 1
ATOM 2002 C C . ASP B 1 88 ? -2.543 -31.234 -19.469 1 88.31 88 ASP B C 1
ATOM 2004 O O . ASP B 1 88 ? -2.629 -31.875 -18.422 1 88.31 88 ASP B O 1
ATOM 2008 N N . VAL B 1 89 ? -1.562 -30.453 -19.781 1 90.19 89 VAL B N 1
ATOM 2009 C CA . VAL B 1 89 ? -0.376 -30.469 -18.922 1 90.19 89 VAL B CA 1
ATOM 2010 C C . VAL B 1 89 ? -0.683 -29.766 -17.609 1 90.19 89 VAL B C 1
ATOM 2012 O O . VAL B 1 89 ? -0.109 -30.094 -16.562 1 90.19 89 VAL B O 1
ATOM 2015 N N . LEU B 1 90 ? -1.699 -28.906 -17.609 1 94.88 90 LEU B N 1
ATOM 2016 C CA . LEU B 1 90 ? -2.006 -28.125 -16.422 1 94.88 90 LEU B CA 1
ATOM 2017 C C . LEU B 1 90 ? -3.035 -28.828 -15.555 1 94.88 90 LEU B C 1
ATOM 2019 O O . LEU B 1 90 ? -3.266 -28.438 -14.406 1 94.88 90 LEU B O 1
ATOM 2023 N N . ALA B 1 91 ? -3.613 -29.922 -16.078 1 93.62 91 ALA B N 1
ATOM 2024 C CA . ALA B 1 91 ? -4.613 -30.656 -15.305 1 93.62 91 ALA B CA 1
ATOM 2025 C C . ALA B 1 91 ? -4.004 -31.219 -14.023 1 93.62 91 ALA B C 1
ATOM 2027 O O . ALA B 1 91 ? -3.062 -32 -14.07 1 93.62 91 ALA B O 1
ATOM 2028 N N . GLY B 1 92 ? -4.512 -30.719 -12.852 1 95.19 92 GLY B N 1
ATOM 2029 C CA . GLY B 1 92 ? -4.059 -31.219 -11.562 1 95.19 92 GLY B CA 1
ATOM 2030 C C . GLY B 1 92 ? -2.73 -30.625 -11.125 1 95.19 92 GLY B C 1
ATOM 2031 O O . GLY B 1 92 ? -2.191 -31 -10.086 1 95.19 92 GLY B O 1
ATOM 2032 N N . ALA B 1 93 ? -2.191 -29.719 -11.891 1 96.5 93 ALA B N 1
ATOM 2033 C CA . ALA B 1 93 ? -0.896 -29.109 -11.594 1 96.5 93 ALA B CA 1
ATOM 2034 C C . ALA B 1 93 ? -0.985 -28.203 -10.375 1 96.5 93 ALA B C 1
ATOM 2036 O O . ALA B 1 93 ? -2.076 -27.969 -9.844 1 96.5 93 ALA B O 1
ATOM 2037 N N . SER B 1 94 ? 0.183 -27.797 -9.852 1 97.94 94 SER B N 1
ATOM 2038 C CA . SER B 1 94 ? 0.32 -26.844 -8.758 1 97.94 94 SER B CA 1
ATOM 2039 C C . SER B 1 94 ? 1.048 -25.578 -9.211 1 97.94 94 SER B C 1
ATOM 2041 O O . SER B 1 94 ? 1.929 -25.641 -10.07 1 97.94 94 SER B O 1
ATOM 2043 N N . ILE B 1 95 ? 0.625 -24.484 -8.633 1 98.62 95 ILE B N 1
ATOM 2044 C CA . ILE B 1 95 ? 1.38 -23.266 -8.844 1 98.62 95 ILE B CA 1
ATOM 2045 C C . ILE B 1 95 ? 1.895 -22.734 -7.504 1 98.62 95 ILE B C 1
ATOM 2047 O O . ILE B 1 95 ? 1.17 -22.75 -6.504 1 98.62 95 ILE B O 1
ATOM 2051 N N . TYR B 1 96 ? 3.191 -22.438 -7.465 1 98.75 96 TYR B N 1
ATOM 2052 C CA . TYR B 1 96 ? 3.85 -21.734 -6.363 1 98.75 96 TYR B CA 1
ATOM 2053 C C . TYR B 1 96 ? 4.09 -20.281 -6.707 1 98.75 96 TYR B C 1
ATOM 2055 O O . TYR B 1 96 ? 4.637 -19.969 -7.77 1 98.75 96 TYR B O 1
ATOM 2063 N N . THR B 1 97 ? 3.65 -19.375 -5.875 1 98.56 97 THR B N 1
ATOM 2064 C CA . THR B 1 97 ? 3.84 -17.938 -6.078 1 98.56 97 THR B CA 1
ATOM 2065 C C . THR B 1 97 ? 4.211 -17.25 -4.77 1 98.56 97 THR B C 1
ATOM 2067 O O . THR B 1 97 ? 3.688 -17.594 -3.709 1 98.56 97 THR B O 1
ATOM 2070 N N . THR B 1 98 ? 5.145 -16.312 -4.871 1 97.12 98 THR B N 1
ATOM 2071 C CA . THR B 1 98 ? 5.75 -15.789 -3.652 1 97.12 98 THR B CA 1
ATOM 2072 C C . THR B 1 98 ? 4.797 -14.836 -2.941 1 97.12 98 THR B C 1
ATOM 2074 O O . THR B 1 98 ? 5.004 -14.5 -1.775 1 97.12 98 THR B O 1
ATOM 2077 N N . MET B 1 99 ? 3.76 -14.414 -3.646 1 93.5 99 MET B N 1
ATOM 2078 C CA . MET B 1 99 ? 2.736 -13.555 -3.064 1 93.5 99 MET B CA 1
ATOM 2079 C C . MET B 1 99 ? 1.344 -13.977 -3.518 1 93.5 99 MET B C 1
ATOM 2081 O O . MET B 1 99 ? 1.172 -14.469 -4.637 1 93.5 99 MET B O 1
ATOM 2085 N N . GLU B 1 100 ? 0.376 -13.734 -2.701 1 93.38 100 GLU B N 1
ATOM 2086 C CA . GLU B 1 100 ? -1.023 -13.992 -3.025 1 93.38 100 GLU B CA 1
ATOM 2087 C C . GLU B 1 100 ? -1.373 -13.469 -4.418 1 93.38 100 GLU B C 1
ATOM 2089 O O . GLU B 1 100 ? -1.079 -12.32 -4.746 1 93.38 100 GLU B O 1
ATOM 2094 N N . PRO B 1 101 ? -1.946 -14.406 -5.242 1 94.56 101 PRO B N 1
ATOM 2095 C CA . PRO B 1 101 ? -2.357 -13.945 -6.574 1 94.56 101 PRO B CA 1
ATOM 2096 C C . PRO B 1 101 ? -3.346 -12.781 -6.52 1 94.56 101 PRO B C 1
ATOM 2098 O O . PRO B 1 101 ? -4.242 -12.766 -5.668 1 94.56 101 PRO B O 1
ATOM 2101 N N . CYS B 1 102 ? -3.137 -11.828 -7.438 1 89.88 102 CYS B N 1
ATOM 2102 C CA . CYS B 1 102 ? -3.969 -10.625 -7.449 1 89.88 102 CYS B CA 1
ATOM 2103 C C . CYS B 1 102 ? -5.406 -10.969 -7.836 1 89.88 102 CYS B C 1
ATOM 2105 O O . CYS B 1 102 ? -5.637 -11.812 -8.703 1 89.88 102 CYS B O 1
ATOM 2107 N N . SER B 1 103 ? -6.375 -10.32 -7.203 1 90.69 103 SER B N 1
ATOM 2108 C CA . SER B 1 103 ? -7.793 -10.531 -7.484 1 90.69 103 SER B CA 1
ATOM 2109 C C . SER B 1 103 ? -8.352 -9.414 -8.359 1 90.69 103 SER B C 1
ATOM 2111 O O . SER B 1 103 ? -9.453 -9.531 -8.906 1 90.69 103 SER B O 1
ATOM 2113 N N . GLU B 1 104 ? -7.562 -8.32 -8.367 1 83.31 104 GLU B N 1
ATOM 2114 C CA . GLU B 1 104 ? -7.918 -7.145 -9.164 1 83.31 104 GLU B CA 1
ATOM 2115 C C . GLU B 1 104 ? -6.672 -6.434 -9.688 1 83.31 104 GLU B C 1
ATOM 2117 O O . GLU B 1 104 ? -5.633 -6.43 -9.023 1 83.31 104 GLU B O 1
ATOM 2122 N N . ARG B 1 105 ? -6.812 -5.883 -10.938 1 80.69 105 ARG B N 1
ATOM 2123 C CA . ARG B 1 105 ? -5.73 -5.098 -11.531 1 80.69 105 ARG B CA 1
ATOM 2124 C C . ARG B 1 105 ? -6.207 -3.689 -11.875 1 80.69 105 ARG B C 1
ATOM 2126 O O . ARG B 1 105 ? -7.219 -3.521 -12.562 1 80.69 105 ARG B O 1
ATOM 2133 N N . LEU B 1 106 ? -5.422 -2.773 -11.438 1 67.19 106 LEU B N 1
ATOM 2134 C CA . LEU B 1 106 ? -5.75 -1.386 -11.75 1 67.19 106 LEU B CA 1
ATOM 2135 C C . LEU B 1 106 ? -5.668 -1.132 -13.25 1 67.19 106 LEU B C 1
ATOM 2137 O O . LEU B 1 106 ? -6.387 -0.283 -13.781 1 67.19 106 LEU B O 1
ATOM 2141 N N . SER B 1 107 ? -4.848 -1.852 -14.016 1 73.75 107 SER B N 1
ATOM 2142 C CA . SER B 1 107 ? -4.617 -1.706 -15.445 1 73.75 107 SER B CA 1
ATOM 2143 C C . SER B 1 107 ? -5.82 -2.193 -16.25 1 73.75 107 SER B C 1
ATOM 2145 O O . SER B 1 107 ? -5.93 -1.909 -17.438 1 73.75 107 SER B O 1
ATOM 2147 N N . GLY B 1 108 ? -6.719 -2.928 -15.57 1 81.12 108 GLY B N 1
ATOM 2148 C CA . GLY B 1 108 ? -7.816 -3.551 -16.297 1 81.12 108 GLY B CA 1
ATOM 2149 C C . GLY B 1 108 ? -7.457 -4.906 -16.875 1 81.12 108 GLY B C 1
ATOM 2150 O O . GLY B 1 108 ? -8.312 -5.598 -17.422 1 81.12 108 GLY B O 1
ATOM 2151 N N . ASN B 1 109 ? -6.191 -5.262 -16.75 1 87.44 109 ASN B N 1
ATOM 2152 C CA . ASN B 1 109 ? -5.77 -6.582 -17.219 1 87.44 109 ASN B CA 1
ATOM 2153 C C . ASN B 1 109 ? -6.426 -7.695 -16.406 1 87.44 109 ASN B C 1
ATOM 2155 O O . ASN B 1 109 ? -6.902 -7.461 -15.289 1 87.44 109 ASN B O 1
ATOM 2159 N N . VAL B 1 110 ? -6.5 -8.891 -16.969 1 93.38 110 VAL B N 1
ATOM 2160 C CA . VAL B 1 110 ? -7.078 -10.047 -16.297 1 93.38 110 VAL B CA 1
ATOM 2161 C C . VAL B 1 110 ? -6.27 -10.367 -15.039 1 93.38 110 VAL B C 1
ATOM 2163 O O . VAL B 1 110 ? -5.051 -10.539 -15.102 1 93.38 110 VAL B O 1
ATOM 2166 N N . PRO B 1 111 ? -6.918 -10.414 -13.875 1 93.12 111 PRO B N 1
ATOM 2167 C CA . PRO B 1 111 ? -6.207 -10.75 -12.641 1 93.12 111 PRO B CA 1
ATOM 2168 C C . PRO B 1 111 ? -5.688 -12.188 -12.625 1 93.12 111 PRO B C 1
ATOM 2170 O O . PRO B 1 111 ? -6.238 -13.055 -13.312 1 93.12 111 PRO B O 1
ATOM 2173 N N . CYS B 1 112 ? -4.668 -12.453 -11.82 1 96.88 112 CYS B N 1
ATOM 2174 C CA . CYS B 1 112 ? -4.035 -13.766 -11.789 1 96.88 112 CYS B CA 1
ATOM 2175 C C . CYS B 1 112 ? -4.973 -14.805 -11.195 1 96.88 112 CYS B C 1
ATOM 2177 O O . CYS B 1 112 ? -4.914 -15.984 -11.57 1 96.88 112 CYS B O 1
ATOM 2179 N N . VAL B 1 113 ? -5.875 -14.375 -10.328 1 96 113 VAL B N 1
ATOM 2180 C CA . VAL B 1 113 ? -6.883 -15.297 -9.82 1 96 113 VAL B CA 1
ATOM 2181 C C . VAL B 1 113 ? -7.699 -15.867 -10.984 1 96 113 VAL B C 1
ATOM 2183 O O . VAL B 1 113 ? -7.875 -17.078 -11.086 1 96 113 VAL B O 1
ATOM 2186 N N . GLN B 1 114 ? -8.086 -15.039 -11.844 1 96.81 114 GLN B N 1
ATOM 2187 C CA . GLN B 1 114 ? -8.891 -15.469 -12.984 1 96.81 114 GLN B CA 1
ATOM 2188 C C . GLN B 1 114 ? -8.07 -16.328 -13.945 1 96.81 114 GLN B C 1
ATOM 2190 O O . GLN B 1 114 ? -8.57 -17.312 -14.5 1 96.81 114 GLN B O 1
ATOM 2195 N N . ARG B 1 115 ? -6.863 -15.977 -14.156 1 96.75 115 ARG B N 1
ATOM 2196 C CA . ARG B 1 115 ? -5.984 -16.75 -15.023 1 96.75 115 ARG B CA 1
ATOM 2197 C C . ARG B 1 115 ? -5.836 -18.188 -14.508 1 96.75 115 ARG B C 1
ATOM 2199 O O . ARG B 1 115 ? -5.879 -19.141 -15.289 1 96.75 115 ARG B O 1
ATOM 2206 N N . ILE B 1 116 ? -5.621 -18.344 -13.195 1 97.81 116 ILE B N 1
ATOM 2207 C CA . ILE B 1 116 ? -5.461 -19.656 -12.57 1 97.81 116 ILE B CA 1
ATOM 2208 C C . ILE B 1 116 ? -6.762 -20.453 -12.688 1 97.81 116 ILE B C 1
ATOM 2210 O O . ILE B 1 116 ? -6.754 -21.625 -13.062 1 97.81 116 ILE B O 1
ATOM 2214 N N . LEU B 1 117 ? -7.891 -19.766 -12.461 1 97.62 117 LEU B N 1
ATOM 2215 C CA . LEU B 1 117 ? -9.188 -20.438 -12.461 1 97.62 117 LEU B CA 1
ATOM 2216 C C . LEU B 1 117 ? -9.555 -20.891 -13.867 1 97.62 117 LEU B C 1
ATOM 2218 O O . LEU B 1 117 ? -10.367 -21.812 -14.031 1 97.62 117 LEU B O 1
ATOM 2222 N N . ALA B 1 118 ? -8.953 -20.297 -14.891 1 96.5 118 ALA B N 1
ATOM 2223 C CA . ALA B 1 118 ? -9.203 -20.672 -16.281 1 96.5 118 ALA B CA 1
ATOM 2224 C C . ALA B 1 118 ? -8.406 -21.922 -16.656 1 96.5 118 ALA B C 1
ATOM 2226 O O . ALA B 1 118 ? -8.484 -22.391 -17.797 1 96.5 118 ALA B O 1
ATOM 2227 N N . THR B 1 119 ? -7.625 -22.5 -15.734 1 96.5 119 THR B N 1
ATOM 2228 C CA . THR B 1 119 ? -6.801 -23.672 -15.984 1 96.5 119 THR B CA 1
ATOM 2229 C C . THR B 1 119 ? -7.227 -24.828 -15.086 1 96.5 119 THR B C 1
ATOM 2231 O O . THR B 1 119 ? -8.109 -24.672 -14.242 1 96.5 119 THR B O 1
ATOM 2234 N N . GLY B 1 120 ? -6.586 -25.984 -15.258 1 95.62 120 GLY B N 1
ATOM 2235 C CA . GLY B 1 120 ? -6.828 -27.156 -14.438 1 95.62 120 GLY B CA 1
ATOM 2236 C C . GLY B 1 120 ? -5.969 -27.203 -13.188 1 95.62 120 GLY B C 1
ATOM 2237 O O . GLY B 1 120 ? -5.941 -28.219 -12.484 1 95.62 120 GLY B O 1
ATOM 2238 N N . ILE B 1 121 ? -5.277 -26.172 -12.875 1 97.19 121 ILE B N 1
ATOM 2239 C CA . ILE B 1 121 ? -4.461 -26.125 -11.672 1 97.19 121 ILE B CA 1
ATOM 2240 C C . ILE B 1 121 ? -5.344 -26.328 -10.438 1 97.19 121 ILE B C 1
ATOM 2242 O O . ILE B 1 121 ? -6.363 -25.656 -10.273 1 97.19 121 ILE B O 1
ATOM 2246 N N . SER B 1 122 ? -4.922 -27.234 -9.609 1 97.31 122 SER B N 1
ATOM 2247 C CA . SER B 1 122 ? -5.781 -27.625 -8.5 1 97.31 122 SER B CA 1
ATOM 2248 C C . SER B 1 122 ? -5.273 -27.047 -7.184 1 97.31 122 SER B C 1
ATOM 2250 O O . SER B 1 122 ? -6.051 -26.828 -6.246 1 97.31 122 SER B O 1
ATOM 2252 N N . SER B 1 123 ? -3.939 -26.844 -7.094 1 97.94 123 SER B N 1
ATOM 2253 C CA . SER B 1 123 ? -3.34 -26.391 -5.84 1 97.94 123 SER B CA 1
ATOM 2254 C C . SER B 1 123 ? -2.504 -25.141 -6.039 1 97.94 123 SER B C 1
ATOM 2256 O O . SER B 1 123 ? -1.786 -25.016 -7.031 1 97.94 123 SER B O 1
ATOM 2258 N N . VAL B 1 124 ? -2.691 -24.234 -5.082 1 98.56 124 VAL B N 1
ATOM 2259 C CA . VAL B 1 124 ? -1.963 -22.969 -5.074 1 98.56 124 VAL B CA 1
ATOM 2260 C C . VAL B 1 124 ? -1.187 -22.828 -3.768 1 98.56 124 VAL B C 1
ATOM 2262 O O . VAL B 1 124 ? -1.765 -22.906 -2.682 1 98.56 124 VAL B O 1
ATOM 2265 N N . PHE B 1 125 ? 0.117 -22.656 -3.928 1 98.44 125 PHE B N 1
ATOM 2266 C CA . PHE B 1 125 ? 0.995 -22.438 -2.785 1 98.44 125 PHE B CA 1
ATOM 2267 C C . PHE B 1 125 ? 1.552 -21.016 -2.797 1 98.44 125 PHE B C 1
ATOM 2269 O O . PHE B 1 125 ? 2.115 -20.578 -3.799 1 98.44 125 PHE B O 1
ATOM 2276 N N . ILE B 1 126 ? 1.392 -20.281 -1.673 1 97.81 126 ILE B N 1
ATOM 2277 C CA . ILE B 1 126 ? 1.837 -18.891 -1.641 1 97.81 126 ILE B CA 1
ATOM 2278 C C . ILE B 1 126 ? 2.908 -18.719 -0.567 1 97.81 126 ILE B C 1
ATOM 2280 O O . ILE B 1 126 ? 2.92 -19.453 0.43 1 97.81 126 ILE B O 1
ATOM 2284 N N . GLY B 1 127 ? 3.805 -17.797 -0.835 1 96.19 127 GLY B N 1
ATOM 2285 C CA . GLY B 1 127 ? 4.797 -17.453 0.167 1 96.19 127 GLY B CA 1
ATOM 2286 C C . GLY B 1 127 ? 4.25 -16.562 1.266 1 96.19 127 GLY B C 1
ATOM 2287 O O . GLY B 1 127 ? 4.539 -16.781 2.445 1 96.19 127 GLY B O 1
ATOM 2288 N N . VAL B 1 128 ? 3.523 -15.562 0.834 1 90.19 128 VAL B N 1
ATOM 2289 C CA . VAL B 1 128 ? 2.947 -14.602 1.774 1 90.19 128 VAL B CA 1
ATOM 2290 C C . VAL B 1 128 ? 1.665 -14.016 1.19 1 90.19 128 VAL B C 1
ATOM 2292 O O . VAL B 1 128 ? 1.524 -13.906 -0.03 1 90.19 128 VAL B O 1
ATOM 2295 N N . GLU B 1 129 ? 0.719 -13.695 2.049 1 87.06 129 GLU B N 1
ATOM 2296 C CA . GLU B 1 129 ? -0.464 -12.945 1.638 1 87.06 129 GLU B CA 1
ATOM 2297 C C . GLU B 1 129 ? -0.16 -11.453 1.52 1 87.06 129 GLU B C 1
ATOM 2299 O O . GLU B 1 129 ? 0.717 -10.938 2.215 1 87.06 129 GLU B O 1
ATOM 2304 N N . GLU B 1 130 ? -0.856 -10.781 0.514 1 75.19 130 GLU B N 1
ATOM 2305 C CA . GLU B 1 130 ? -0.654 -9.344 0.333 1 75.19 130 GLU B CA 1
ATOM 2306 C C . GLU B 1 130 ? -0.977 -8.578 1.612 1 75.19 130 GLU B C 1
ATOM 2308 O O . GLU B 1 130 ? -2.031 -8.781 2.215 1 75.19 130 GLU B O 1
ATOM 2313 N N . PRO B 1 131 ? -0.028 -7.883 2.039 1 62.53 131 PRO B N 1
ATOM 2314 C CA . PRO B 1 131 ? -0.277 -7.133 3.273 1 62.53 131 PRO B CA 1
ATOM 2315 C C . PRO B 1 131 ? -1.454 -6.168 3.15 1 62.53 131 PRO B C 1
ATOM 2317 O O . PRO B 1 131 ? -1.663 -5.574 2.09 1 62.53 131 PRO B O 1
ATOM 2320 N N . LYS B 1 132 ? -2.336 -6.223 4.117 1 54.75 132 LYS B N 1
ATOM 2321 C CA . LYS B 1 132 ? -3.477 -5.312 4.199 1 54.75 132 LYS B CA 1
ATOM 2322 C C . LYS B 1 132 ? -3.059 -3.959 4.766 1 54.75 132 LYS B C 1
ATOM 2324 O O . LYS B 1 132 ? -3.904 -3.17 5.191 1 54.75 132 LYS B O 1
ATOM 2329 N N . ASP B 1 133 ? -1.796 -3.791 4.93 1 51.81 133 ASP B N 1
ATOM 2330 C CA . ASP B 1 133 ? -1.309 -2.682 5.746 1 51.81 133 ASP B CA 1
ATOM 2331 C C . ASP B 1 133 ? -1.689 -1.338 5.125 1 51.81 133 ASP B C 1
ATOM 2333 O O . ASP B 1 133 ? -1.492 -0.288 5.742 1 51.81 133 ASP B O 1
ATOM 2337 N N . PHE B 1 134 ? -2.352 -1.399 3.988 1 50.16 134 PHE B N 1
ATOM 2338 C CA . PHE B 1 134 ? -2.656 -0.049 3.531 1 50.16 134 PHE B CA 1
ATOM 2339 C C . PHE B 1 134 ? -4.16 0.167 3.449 1 50.16 134 PHE B C 1
ATOM 2341 O O . PHE B 1 134 ? -4.887 -0.669 2.904 1 50.16 134 PHE B O 1
ATOM 2348 N N . VAL B 1 135 ? -4.539 0.911 4.5 1 52.53 135 VAL B N 1
ATOM 2349 C CA . VAL B 1 135 ? -5.953 1.278 4.465 1 52.53 135 VAL B CA 1
ATOM 2350 C C . VAL B 1 135 ? -6.188 2.332 3.387 1 52.53 135 VAL B C 1
ATOM 2352 O O . VAL B 1 135 ? -5.309 3.15 3.109 1 52.53 135 VAL B O 1
ATOM 2355 N N . GLU B 1 136 ? -7.25 2.082 2.639 1 63.03 136 GLU B N 1
ATOM 2356 C CA . GLU B 1 136 ? -7.656 3.137 1.715 1 63.03 136 GLU B CA 1
ATOM 2357 C C . GLU B 1 136 ? -7.91 4.449 2.451 1 63.03 136 GLU B C 1
ATOM 2359 O O . GLU B 1 136 ? -8.719 4.496 3.379 1 63.03 136 GLU B O 1
ATOM 2364 N N . CYS B 1 137 ? -7.152 5.492 2.074 1 74.94 137 CYS B N 1
ATOM 2365 C CA . CYS B 1 137 ? -7.262 6.781 2.748 1 74.94 137 CYS B CA 1
ATOM 2366 C C . CYS B 1 137 ? -8.297 7.668 2.061 1 74.94 137 CYS B C 1
ATOM 2368 O O . CYS B 1 137 ? -8.258 7.84 0.84 1 74.94 137 CYS B O 1
ATOM 2370 N N . GLU B 1 138 ? -9.281 8.133 2.846 1 83 138 GLU B N 1
ATOM 2371 C CA . GLU B 1 138 ? -10.312 9.047 2.373 1 83 138 GLU B CA 1
ATOM 2372 C C . GLU B 1 138 ? -10.219 10.398 3.082 1 83 138 GLU B C 1
ATOM 2374 O O . GLU B 1 138 ? -11.234 11.07 3.291 1 83 138 GLU B O 1
ATOM 2379 N N . GLY B 1 139 ? -9.133 10.781 3.492 1 90.75 139 GLY B N 1
ATOM 2380 C CA . GLY B 1 139 ? -8.945 11.945 4.34 1 90.75 139 GLY B CA 1
ATOM 2381 C C . GLY B 1 139 ? -9.367 13.242 3.668 1 90.75 139 GLY B C 1
ATOM 2382 O O . GLY B 1 139 ? -10.078 14.055 4.266 1 90.75 139 GLY B O 1
ATOM 2383 N N . THR B 1 140 ? -8.977 13.438 2.434 1 92.25 140 THR B N 1
ATOM 2384 C CA . THR B 1 140 ? -9.32 14.648 1.698 1 92.25 140 THR B CA 1
ATOM 2385 C C . THR B 1 140 ? -10.836 14.797 1.574 1 92.25 140 THR B C 1
ATOM 2387 O O . THR B 1 140 ? -11.391 15.852 1.871 1 92.25 140 THR B O 1
ATOM 2390 N N . ARG B 1 141 ? -11.492 13.758 1.214 1 91.25 141 ARG B N 1
ATOM 2391 C CA . ARG B 1 141 ? -12.938 13.789 1.043 1 91.25 141 ARG B CA 1
ATOM 2392 C C . ARG B 1 141 ? -13.641 14.102 2.361 1 91.25 141 ARG B C 1
ATOM 2394 O O . ARG B 1 141 ? -14.492 14.992 2.42 1 91.25 141 ARG B O 1
ATOM 2401 N N . LEU B 1 142 ? -13.258 13.422 3.434 1 92.5 142 LEU B N 1
ATOM 2402 C CA . LEU B 1 142 ? -13.906 13.578 4.73 1 92.5 142 LEU B CA 1
ATOM 2403 C C . LEU B 1 142 ? -13.695 14.992 5.273 1 92.5 142 LEU B C 1
ATOM 2405 O O . LEU B 1 142 ? -14.617 15.594 5.82 1 92.5 142 LEU B O 1
ATOM 2409 N N . LEU B 1 143 ? -12.5 15.547 5.113 1 96.31 143 LEU B N 1
ATOM 2410 C CA . LEU B 1 143 ? -12.203 16.906 5.562 1 96.31 143 LEU B CA 1
ATOM 2411 C C . LEU B 1 143 ? -13.039 17.922 4.797 1 96.31 143 LEU B C 1
ATOM 2413 O O . LEU B 1 143 ? -13.609 18.844 5.391 1 96.31 143 LEU B O 1
ATOM 2417 N N . ARG B 1 144 ? -13.18 17.781 3.514 1 94.94 144 ARG B N 1
ATOM 2418 C CA . ARG B 1 144 ? -13.961 18.703 2.695 1 94.94 144 ARG B CA 1
ATOM 2419 C C . ARG B 1 144 ? -15.445 18.609 3.033 1 94.94 144 ARG B C 1
ATOM 2421 O O . ARG B 1 144 ? -16.125 19.625 3.135 1 94.94 144 ARG B O 1
ATOM 2428 N N . GLU B 1 145 ? -15.914 17.438 3.225 1 94.25 145 GLU B N 1
ATOM 2429 C CA . GLU B 1 145 ? -17.312 17.234 3.586 1 94.25 145 GLU B CA 1
ATOM 2430 C C . GLU B 1 145 ? -17.625 17.875 4.938 1 94.25 145 GLU B C 1
ATOM 2432 O O . GLU B 1 145 ? -18.766 18.312 5.172 1 94.25 145 GLU B O 1
ATOM 2437 N N . ALA B 1 146 ? -16.625 17.906 5.789 1 96.5 146 ALA B N 1
ATOM 2438 C CA . ALA B 1 146 ? -16.797 18.5 7.113 1 96.5 146 ALA B CA 1
ATOM 2439 C C . ALA B 1 146 ? -16.609 20.016 7.07 1 96.5 146 ALA B C 1
ATOM 2441 O O . ALA B 1 146 ? -16.594 20.672 8.109 1 96.5 146 ALA B O 1
ATOM 2442 N N . GLY B 1 147 ? -16.297 20.547 5.902 1 96.31 147 GLY B N 1
ATOM 2443 C CA . GLY B 1 147 ? -16.281 21.984 5.727 1 96.31 147 GLY B CA 1
ATOM 2444 C C . GLY B 1 147 ? -14.875 22.578 5.734 1 96.31 147 GLY B C 1
ATOM 2445 O O . GLY B 1 147 ? -14.711 23.797 5.734 1 96.31 147 GLY B O 1
ATOM 2446 N N . ARG B 1 148 ? -13.875 21.75 5.781 1 97.25 148 ARG B N 1
ATOM 2447 C CA . ARG B 1 148 ? -12.516 22.266 5.699 1 97.25 148 ARG B CA 1
ATOM 2448 C C . ARG B 1 148 ? -12.117 22.531 4.25 1 97.25 148 ARG B C 1
ATOM 2450 O O . ARG B 1 148 ? -12.57 21.844 3.338 1 97.25 148 ARG B O 1
ATOM 2457 N N . GLN B 1 149 ? -11.297 23.531 4.051 1 96.75 149 GLN B N 1
ATOM 2458 C CA . GLN B 1 149 ? -10.672 23.766 2.75 1 96.75 149 GLN B CA 1
ATOM 2459 C C . GLN B 1 149 ? -9.438 22.891 2.574 1 96.75 149 GLN B C 1
ATOM 2461 O O . GLN B 1 149 ? -8.5 22.953 3.377 1 96.75 149 GLN B O 1
ATOM 2466 N N . VAL B 1 150 ? -9.469 22.094 1.498 1 97.06 150 VAL B N 1
ATOM 2467 C CA . VAL B 1 150 ? -8.336 21.219 1.246 1 97.06 150 VAL B CA 1
ATOM 2468 C C . VAL B 1 150 ? -7.734 21.516 -0.122 1 97.06 150 VAL B C 1
ATOM 2470 O O . VAL B 1 150 ? -8.453 21.625 -1.116 1 97.06 150 VAL B O 1
ATOM 2473 N N . PHE B 1 151 ? -6.383 21.719 -0.15 1 96.75 151 PHE B N 1
ATOM 2474 C CA . PHE B 1 151 ? -5.68 22 -1.397 1 96.75 151 PHE B CA 1
ATOM 2475 C C . PHE B 1 151 ? -4.453 21.109 -1.537 1 96.75 151 PHE B C 1
ATOM 2477 O O . PHE B 1 151 ? -3.787 20.797 -0.547 1 96.75 151 PHE B O 1
ATOM 2484 N N . VAL B 1 152 ? -4.16 20.734 -2.742 1 95.69 152 VAL B N 1
ATOM 2485 C CA . VAL B 1 152 ? -2.848 20.188 -3.062 1 95.69 152 VAL B CA 1
ATOM 2486 C C . VAL B 1 152 ? -1.883 21.312 -3.424 1 95.69 152 VAL B C 1
ATOM 2488 O O . VAL B 1 152 ? -2.207 22.172 -4.234 1 95.69 152 VAL B O 1
ATOM 2491 N N . VAL B 1 153 ? -0.71 21.312 -2.791 1 96.69 153 VAL B N 1
ATOM 2492 C CA . VAL B 1 153 ? 0.291 22.328 -3.078 1 96.69 153 VAL B CA 1
ATOM 2493 C C . VAL B 1 153 ? 1.129 21.906 -4.281 1 96.69 153 VAL B C 1
ATOM 2495 O O . VAL B 1 153 ? 1.688 20.812 -4.305 1 96.69 153 VAL B O 1
ATOM 2498 N N . VAL B 1 154 ? 1.179 22.766 -5.254 1 94 154 VAL B N 1
ATOM 2499 C CA . VAL B 1 154 ? 1.999 22.531 -6.438 1 94 154 VAL B CA 1
ATOM 2500 C C . VAL B 1 154 ? 2.982 23.688 -6.621 1 94 154 VAL B C 1
ATOM 2502 O O . VAL B 1 154 ? 2.643 24.844 -6.371 1 94 154 VAL B O 1
ATOM 2505 N N . ASP B 1 155 ? 4.195 23.359 -6.891 1 93.81 155 ASP B N 1
ATOM 2506 C CA . ASP B 1 155 ? 5.223 24.344 -7.203 1 93.81 155 ASP B CA 1
ATOM 2507 C C . ASP B 1 155 ? 5.449 24.453 -8.711 1 93.81 155 ASP B C 1
ATOM 2509 O O . ASP B 1 155 ? 5.965 23.516 -9.328 1 93.81 155 ASP B O 1
ATOM 2513 N N . PRO B 1 156 ? 5.027 25.547 -9.289 1 90.19 156 PRO B N 1
ATOM 2514 C CA . PRO B 1 156 ? 5.246 25.688 -10.727 1 90.19 156 PRO B CA 1
ATOM 2515 C C . PRO B 1 156 ? 6.719 25.578 -11.117 1 90.19 156 PRO B C 1
ATOM 2517 O O . PRO B 1 156 ? 7.039 25.172 -12.234 1 90.19 156 PRO B O 1
ATOM 2520 N N . GLU B 1 157 ? 7.578 25.922 -10.188 1 90.56 157 GLU B N 1
ATOM 2521 C CA . GLU B 1 157 ? 9.008 25.891 -10.461 1 90.56 157 GLU B CA 1
ATOM 2522 C C . GLU B 1 157 ? 9.594 24.5 -10.195 1 90.56 157 GLU B C 1
ATOM 2524 O O . GLU B 1 157 ? 10.742 24.234 -10.547 1 90.56 157 GLU B O 1
ATOM 2529 N N . ASP B 1 158 ? 8.914 23.656 -9.461 1 89.69 158 ASP B N 1
ATOM 2530 C CA . ASP B 1 158 ? 9.289 22.281 -9.133 1 89.69 158 ASP B CA 1
ATOM 2531 C C . ASP B 1 158 ? 8.086 21.344 -9.203 1 89.69 158 ASP B C 1
ATOM 2533 O O . ASP B 1 158 ? 7.535 20.953 -8.164 1 89.69 158 ASP B O 1
ATOM 2537 N N . PRO B 1 159 ? 7.742 20.953 -10.414 1 85.12 159 PRO B N 1
ATOM 2538 C CA . PRO B 1 159 ? 6.531 20.141 -10.594 1 85.12 159 PRO B CA 1
ATOM 2539 C C . PRO B 1 159 ? 6.613 18.781 -9.906 1 85.12 159 PRO B C 1
ATOM 2541 O O . PRO B 1 159 ? 5.602 18.094 -9.781 1 85.12 159 PRO B O 1
ATOM 2544 N N . ASP B 1 160 ? 7.816 18.547 -9.328 1 86.88 160 ASP B N 1
ATOM 2545 C CA . ASP B 1 160 ? 7.996 17.234 -8.719 1 86.88 160 ASP B CA 1
ATOM 2546 C C . ASP B 1 160 ? 7.84 17.297 -7.199 1 86.88 160 ASP B C 1
ATOM 2548 O O . ASP B 1 160 ? 8.234 16.375 -6.484 1 86.88 160 ASP B O 1
ATOM 2552 N N . LEU B 1 161 ? 7.293 18.406 -6.723 1 92.44 161 LEU B N 1
ATOM 2553 C CA . LEU B 1 161 ? 7.117 18.531 -5.277 1 92.44 161 LEU B CA 1
ATOM 2554 C C . LEU B 1 161 ? 6.285 17.391 -4.727 1 92.44 161 LEU B C 1
ATOM 2556 O O . LEU B 1 161 ? 6.648 16.781 -3.717 1 92.44 161 LEU B O 1
ATOM 2560 N N . GLY B 1 162 ? 5.141 17.094 -5.359 1 91.19 162 GLY B N 1
ATOM 2561 C CA . GLY B 1 162 ? 4.324 15.969 -4.957 1 91.19 162 GLY B CA 1
ATOM 2562 C C . GLY B 1 162 ? 5.07 14.648 -5.008 1 91.19 162 GLY B C 1
ATOM 2563 O O . GLY B 1 162 ? 4.949 13.828 -4.098 1 91.19 162 GLY B O 1
ATOM 2564 N N . LYS B 1 163 ? 5.898 14.453 -6.02 1 82.62 163 LYS B N 1
ATOM 2565 C CA . LYS B 1 163 ? 6.727 13.258 -6.156 1 82.62 163 LYS B CA 1
ATOM 2566 C C . LYS B 1 163 ? 7.754 13.164 -5.027 1 82.62 163 LYS B C 1
ATOM 2568 O O . LYS B 1 163 ? 8.016 12.086 -4.504 1 82.62 163 LYS B O 1
ATOM 2573 N N . ALA B 1 164 ? 8.328 14.336 -4.73 1 88.12 164 ALA B N 1
ATOM 2574 C CA . ALA B 1 164 ? 9.281 14.375 -3.623 1 88.12 164 ALA B CA 1
ATOM 2575 C C . ALA B 1 164 ? 8.609 13.984 -2.309 1 88.12 164 ALA B C 1
ATOM 2577 O O . ALA B 1 164 ? 9.18 13.234 -1.515 1 88.12 164 ALA B O 1
ATOM 2578 N N . CYS B 1 165 ? 7.363 14.477 -2.088 1 91.94 165 CYS B N 1
ATOM 2579 C CA . CYS B 1 165 ? 6.617 14.117 -0.887 1 91.94 165 CYS B CA 1
ATOM 2580 C C . CYS B 1 165 ? 6.375 12.617 -0.822 1 91.94 165 CYS B C 1
ATOM 2582 O O . CYS B 1 165 ? 6.566 12 0.226 1 91.94 165 CYS B O 1
ATOM 2584 N N . LEU B 1 166 ? 6.004 12.039 -1.913 1 85 166 LEU B N 1
ATOM 2585 C CA . LEU B 1 166 ? 5.734 10.602 -1.966 1 85 166 LEU B CA 1
ATOM 2586 C C . LEU B 1 166 ? 7.012 9.805 -1.74 1 85 166 LEU B C 1
ATOM 2588 O O . LEU B 1 166 ? 7.008 8.812 -1.005 1 85 166 LEU B O 1
ATOM 2592 N N . GLN B 1 167 ? 8.133 10.234 -2.318 1 80.25 167 GLN B N 1
ATOM 2593 C CA . GLN B 1 167 ? 9.414 9.555 -2.162 1 80.25 167 GLN B CA 1
ATOM 2594 C C . GLN B 1 167 ? 9.867 9.555 -0.705 1 80.25 167 GLN B C 1
ATOM 2596 O O . GLN B 1 167 ? 10.305 8.531 -0.185 1 80.25 167 GLN B O 1
ATOM 2601 N N . VAL B 1 168 ? 9.781 10.703 -0.085 1 86.06 168 VAL B N 1
ATOM 2602 C CA . VAL B 1 168 ? 10.164 10.812 1.317 1 86.06 168 VAL B CA 1
ATOM 2603 C C . VAL B 1 168 ? 9.242 9.961 2.18 1 86.06 168 VAL B C 1
ATOM 2605 O O . VAL B 1 168 ? 9.695 9.289 3.113 1 86.06 168 VAL B O 1
ATOM 2608 N N . ALA B 1 169 ? 7.91 10.047 1.848 1 84.88 169 ALA B N 1
ATOM 2609 C CA . ALA B 1 169 ? 6.941 9.25 2.6 1 84.88 169 ALA B CA 1
ATOM 2610 C C . ALA B 1 169 ? 7.328 7.777 2.605 1 84.88 169 ALA B C 1
ATOM 2612 O O . ALA B 1 169 ? 7.176 7.094 3.621 1 84.88 169 ALA B O 1
ATOM 2613 N N . ARG B 1 170 ? 7.938 7.371 1.562 1 74.25 170 ARG B N 1
ATOM 2614 C CA . ARG B 1 170 ? 8.305 5.973 1.38 1 74.25 170 ARG B CA 1
ATOM 2615 C C . ARG B 1 170 ? 9.711 5.699 1.905 1 74.25 170 ARG B C 1
ATOM 2617 O O . ARG B 1 170 ? 10.227 4.594 1.756 1 74.25 170 ARG B O 1
ATOM 2624 N N . GLY B 1 171 ? 10.312 6.699 2.482 1 75 171 GLY B N 1
ATOM 2625 C CA . GLY B 1 171 ? 11.656 6.535 3.018 1 75 171 GLY B CA 1
ATOM 2626 C C . GLY B 1 171 ? 12.719 6.477 1.94 1 75 171 GLY B C 1
ATOM 2627 O O . GLY B 1 171 ? 13.789 5.902 2.15 1 75 171 GLY B O 1
ATOM 2628 N N . GLN B 1 172 ? 12.406 6.828 0.743 1 62 172 GLN B N 1
ATOM 2629 C CA . GLN B 1 172 ? 13.312 6.746 -0.399 1 62 172 GLN B CA 1
ATOM 2630 C C . GLN B 1 172 ? 14.148 8.016 -0.532 1 62 172 GLN B C 1
ATOM 2632 O O . GLN B 1 172 ? 14.086 8.703 -1.556 1 62 172 GLN B O 1
ATOM 2637 N N . TYR B 1 173 ? 14.578 8.578 0.498 1 58.75 173 TYR B N 1
ATOM 2638 C CA . TYR B 1 173 ? 15.398 9.773 0.364 1 58.75 173 TYR B CA 1
ATOM 2639 C C . TYR B 1 173 ? 16.828 9.5 0.801 1 58.75 173 TYR B C 1
ATOM 2641 O O . TYR B 1 173 ? 17.172 8.375 1.161 1 58.75 173 TYR B O 1
ATOM 2649 N N . GLU B 1 174 ? 17.562 10.375 1.663 1 48.75 174 GLU B N 1
ATOM 2650 C CA . GLU B 1 174 ? 19 10.375 1.913 1 48.75 174 GLU B CA 1
ATOM 2651 C C . GLU B 1 174 ? 19.422 9.133 2.684 1 48.75 174 GLU B C 1
ATOM 2653 O O . GLU B 1 174 ? 19.016 8.93 3.826 1 48.75 174 GLU B O 1
ATOM 2658 N N . GLY B 1 175 ? 20.156 8.281 2.266 1 45.44 175 GLY B N 1
ATOM 2659 C CA . GLY B 1 175 ? 20.938 7.188 2.811 1 45.44 175 GLY B CA 1
ATOM 2660 C C . GLY B 1 175 ? 20.094 6.141 3.514 1 45.44 175 GLY B C 1
ATOM 2661 O O . GLY B 1 175 ? 20.609 5.105 3.939 1 45.44 175 GLY B O 1
ATOM 2662 N N . VAL B 1 176 ? 18.906 6.676 4.129 1 39.09 176 VAL B N 1
ATOM 2663 C CA . VAL B 1 176 ? 18.125 5.656 4.816 1 39.09 176 VAL B CA 1
ATOM 2664 C C . VAL B 1 176 ? 17.016 5.16 3.902 1 39.09 176 VAL B C 1
ATOM 2666 O O . VAL B 1 176 ? 16.328 5.957 3.248 1 39.09 176 VAL B O 1
ATOM 2669 N N . SER B 1 177 ? 16.984 4.32 3.273 1 39.25 177 SER B N 1
ATOM 2670 C CA . SER B 1 177 ? 15.984 3.795 2.348 1 39.25 177 SER B CA 1
ATOM 2671 C C . SER B 1 177 ? 14.945 2.949 3.078 1 39.25 177 SER B C 1
ATOM 2673 O O . SER B 1 177 ? 15.266 1.892 3.621 1 39.25 177 SER B O 1
ATOM 2675 N N . VAL B 1 178 ? 14.172 3.627 4.082 1 40 178 VAL B N 1
ATOM 2676 C CA . VAL B 1 178 ? 13.156 2.777 4.703 1 40 178 VAL B CA 1
ATOM 2677 C C . VAL B 1 178 ? 11.938 2.68 3.793 1 40 178 VAL B C 1
ATOM 2679 O O . VAL B 1 178 ? 11.523 3.672 3.193 1 40 178 VAL B O 1
ATOM 2682 N N . TYR B 1 179 ? 11.703 1.817 3.021 1 34.19 179 TYR B N 1
ATOM 2683 C CA . TYR B 1 179 ? 10.688 1.624 1.994 1 34.19 179 TYR B CA 1
ATOM 2684 C C . TYR B 1 179 ? 9.312 1.426 2.619 1 34.19 179 TYR B C 1
ATOM 2686 O O . TYR B 1 179 ? 9.141 0.583 3.504 1 34.19 179 TYR B O 1
ATOM 2694 N N . HIS B 1 180 ? 8.641 2.598 3.125 1 35.56 180 HIS B N 1
ATOM 2695 C CA . HIS B 1 180 ? 7.289 2.51 3.662 1 35.56 180 HIS B CA 1
ATOM 2696 C C . HIS B 1 180 ? 6.324 1.924 2.637 1 35.56 180 HIS B C 1
ATOM 2698 O O . HIS B 1 180 ? 6.219 2.432 1.519 1 35.56 180 HIS B O 1
ATOM 2704 N N . CYS B 1 181 ? 6.328 0.724 2.496 1 30.47 181 CYS B N 1
ATOM 2705 C CA . CYS B 1 181 ? 5.5 -0.06 1.589 1 30.47 181 CYS B CA 1
ATOM 2706 C C . CYS B 1 181 ? 4.023 0.245 1.8 1 30.47 181 CYS B C 1
ATOM 2708 O O . CYS B 1 181 ? 3.527 0.191 2.928 1 30.47 181 CYS B O 1
ATOM 2710 N N . ALA B 1 182 ? 3.482 1.237 1.031 1 28.55 182 ALA B N 1
ATOM 2711 C CA . ALA B 1 182 ? 2.025 1.338 0.985 1 28.55 182 ALA B CA 1
ATOM 2712 C C . ALA B 1 182 ? 1.38 -0.044 0.969 1 28.55 182 ALA B C 1
ATOM 2714 O O . ALA B 1 182 ? 1.756 -0.902 0.167 1 28.55 182 ALA B O 1
ATOM 2715 N N . GLN B 1 183 ? 0.997 -0.628 2.158 1 24.33 183 GLN B N 1
ATOM 2716 C CA . GLN B 1 183 ? 0.209 -1.856 2.162 1 24.33 183 GLN B CA 1
ATOM 2717 C C . GLN B 1 183 ? -1.033 -1.716 1.288 1 24.33 183 GLN B C 1
ATOM 2719 O O . GLN B 1 183 ? -1.826 -0.79 1.473 1 24.33 183 GLN B O 1
ATOM 2724 N N . LYS B 1 184 ? -0.852 -1.923 0.006 1 20.41 184 LYS B N 1
ATOM 2725 C CA . LYS B 1 184 ? -2.102 -2.225 -0.688 1 20.41 184 LYS B CA 1
ATOM 2726 C C . LYS B 1 184 ? -2.842 -3.373 -0.012 1 20.41 184 LYS B C 1
ATOM 2728 O O . LYS B 1 184 ? -2.225 -4.348 0.421 1 20.41 184 LYS B O 1
#

Sequence (368 aa):
MAPHPTPTTSAPEHVRYMRLALAEARKSIPVETAFCVGAVIVSSPTHPTSSPSTVLATGYSRELPGNTHAEQCALDKIKGQGPAAADDVLAGASIYTTMEPCSERLSGNVPCVQRILATGISSVFIGVEEPKDFVECEGTRLLREAGRQVFVVVDPEDPDLGKACLQVARGQYEGVSVYHCAQKMAPHPTPTTSAPEHVRYMRLALAEARKSIPVETAFCVGAVIVSSPTHPTSSPSTVLATGYSRELPGNTHAEQCALDKIKGQGPAAADDVLAGASIYTTMEPCSERLSGNVPCVQRILATGISSVFIGVEEPKDFVECEGTRLLREAGRQVFVVVDPEDPDLGKACLQVARGQYEGVSVYHCAQK

Solvent-accessible surface area (backbone atoms only — not comparable to full-atom values): 18172 Å² total; per-residue (Å²): 127,76,80,73,76,75,48,72,45,59,54,66,69,57,43,51,47,42,51,51,5,44,57,35,12,67,70,25,77,49,38,54,83,40,61,17,29,6,13,30,32,30,31,13,64,82,33,86,90,31,64,68,57,38,78,72,35,58,16,18,18,47,70,49,88,65,96,35,45,11,61,52,37,18,51,50,59,44,38,70,76,35,60,74,60,27,49,62,55,29,42,54,7,34,38,26,26,25,42,44,44,37,54,63,45,96,86,68,54,85,25,44,40,57,57,48,67,74,47,40,48,39,37,38,35,23,29,30,72,67,48,70,73,23,61,78,62,51,19,65,61,55,41,42,74,71,68,32,45,58,32,35,45,44,36,91,91,42,79,50,49,32,55,52,28,52,33,36,19,20,14,58,46,85,96,47,70,19,41,15,33,26,15,30,127,77,82,72,78,75,48,74,44,59,54,66,69,57,42,51,45,44,49,51,7,45,57,35,12,67,70,25,76,49,38,55,83,42,63,17,27,6,13,31,31,32,30,14,64,81,34,87,90,30,65,70,57,39,79,72,34,58,15,18,19,46,71,47,89,67,94,34,45,11,62,52,38,18,51,50,58,43,39,70,74,35,60,75,60,29,51,60,56,28,41,55,8,34,38,26,25,25,41,45,44,37,55,64,45,94,86,67,54,85,23,45,40,58,58,48,68,75,48,40,48,40,36,38,38,24,30,28,72,66,48,70,69,16,56,77,62,50,19,64,61,55,41,42,75,72,66,32,46,58,32,34,44,44,36,89,93,40,82,52,49,32,55,50,28,52,33,36,18,22,13,60,48,86,94,49,69,20,40,13,28,20,14,19

Radius of gyration: 23.95 Å; Cα contacts (8 Å, |Δi|>4): 916; chains: 2; bounding box: 42×79×55 Å

Secondary structure (DSSP, 8-state):
----PPPEE--HHHHHHHHHHHHHHTTS--BTTB---EEEEE--TT-TTS-S--EEEEEETTSSTTT--HHHHHHHHHHTT-HHHHHHHHTT-EEEESSPPPS--TT-PPPHHHHHHTS---EEEES-PPP---PPP-HHHHHHHTT-EEEEE-BTTBTTHHHHHHHHHTTEETTEE-------/---PPPPEE--HHHHHHHHHHHHHHTTS--BTTB---EEEEE--TT-TTSSS--EEEEEETTSSTTT--HHHHHHHHHHTT-HHHHHHHHTT-EEEEEEPPPS--TT-PPPHHHHHHTS---EEEEEEPPP---PPP-HHHHHHHTT-EEEEE-BTTBTTHHHHHHHHHTTEETTEE-------

Foldseek 3Di:
DPPDDDDDDDPPVLVVQLVVQVVQLVVDDDDQPDHRKKKWKWFACPQPVQNRIDTQFIFIQCPDPDRDHGLRRRLVVLCVVPPVSSQSRQAQMEMEMAEDWDPDDPVPDDTSVVVNVVHNHDYYHYNYYQDPPADDDPPQVVCVVVPDDDDDDADPVCNCPVVVVVCVVLVNDPPGRNGVRNRD/DPPDDDDDDDPPVLVVQQVVQVVQLVVDDDDQPDHRKKKWKWFACPQPVQNRIDTQFIFIQCPDPDRDHGLRRRLVVLCVVPPVSSQSRQAQMEMEMAEDWDPDDPVPDDTSVVVNVVHNHDYYHYNYYQFQPADDDPPQVVCVVVPDDDDDDADPVCRCPVVVVVCVVLVNDPPGRNGVPNRD

pLDDT: mean 84.61, std 17.73, range [20.41, 98.75]